Protein AF-A0A8D8KDB3-F1 (afdb_monomer)

Mean predicted aligned error: 10.16 Å

Organism: Culex pipiens (NCBI:txid7175)

InterPro domains:
  IPR006085 XPG, N-terminal [PF00752] (33-127)
  IPR026832 Asteroid [PTHR15665] (33-284)
  IPR029060 PIN-like domain superfamily [SSF88723] (33-230)

Secondary structure (DSSP, 8-state):
-----TT---HHHHHHHHHHHHHS-S-------SSTTHHHHHHHTHHHH-EEEEE-SSEEEEEHHHHHHHHHHHH-SS--TT---HHHHHHHHHHHHHHHHHTT-EEEEEE--SPPTTTHHHHHHHHHHHHHHHTTPPTT-------TTHHHHHHHHHHHTT--EEE-SS-SHHHHHHHHHHTT-PEEES-GGGGGTTS-EEEGGG--SSEEEEEE-STT-EEEEEE-TTS-TT--EEEEEESSS---GGG--EEEEEEEEEEB-HHHHH-TT-SS-GGGS---

Radius of gyration: 20.52 Å; Cα contacts (8 Å, |Δi|>4): 467; chains: 1; bounding box: 48×47×63 Å

Solvent-accessible surface area (backbone atoms only — not comparable to full-atom values): 15921 Å² total; per-residue (Å²): 142,80,82,82,63,88,70,68,71,44,54,43,55,46,31,42,54,32,54,45,61,63,63,69,49,88,54,79,68,82,80,74,55,55,57,88,63,49,57,60,53,46,42,75,43,18,69,67,39,39,41,86,35,77,49,40,74,36,56,32,32,29,42,36,62,51,47,50,52,54,49,42,61,70,54,48,93,66,39,38,78,82,45,61,58,64,69,59,34,30,49,48,51,32,53,53,53,50,53,37,49,68,14,50,31,46,63,40,32,36,24,61,49,47,82,54,81,88,50,46,64,58,51,52,52,52,51,53,48,50,52,61,49,58,76,68,62,54,91,92,44,79,40,80,51,85,36,90,59,50,68,60,45,45,54,50,25,33,56,75,59,69,49,57,68,48,72,36,77,31,70,32,69,65,60,48,45,52,51,18,60,76,67,76,24,37,33,39,31,72,51,37,51,52,68,62,41,69,37,44,30,28,48,48,60,39,53,46,99,51,47,34,35,42,39,32,31,72,88,84,21,35,40,36,29,42,58,57,96,88,55,66,95,89,64,58,48,77,64,44,71,46,72,95,75,78,84,49,89,91,46,62,74,48,72,52,38,25,29,50,30,35,39,29,44,47,66,38,70,30,48,93,78,60,79,43,46,80,87,74,50,75,93,97

Sequence (284 aa):
QNQNNPTTVTVRERARRGFLASSDCSCRIDLKMGVRGLTTYIASNAERYLDPHELHDTALVIDGDNLCIQLFVRSEARMSPFGGNYDHFARAVVEFFELLRKCKVRPLVLLDGGYEKNKLKTVRSRMLGRIQFVARVKAGSNRLIIPLLMREVFVEALRVAKVPFMRCLFEADNEIAVLARKLDCPVLSYDSDFYIHNVKYIPYVTVNHKVYRKVIGDEENYEIELVDKRKSKRANRVLAKQGEGVVEESQISESYYYLDCSLYTIKNLIGTENRLTPEKLPLF

Nearest PDB structures (foldseek):
  7mxx-assembly1_Z  TM=7.941E-01  e=4.252E-07  Homo sapiens
  5v05-assembly1_Z  TM=6.621E-01  e=2.228E-07  Homo sapiens
  5v0a-assembly1_Z  TM=6.629E-01  e=4.509E-07  Homo sapiens
  5v07-assembly1_Z  TM=6.589E-01  e=6.803E-07  Homo sapiens
  5um9-assembly1_A  TM=6.151E-01  e=2.627E-06  Homo sapiens

Foldseek 3Di:
DDDPFQPCPDLLNLLCVLVVVVVPPPAPPCPVFADPCLSVVCSVVVNLFWDKDWAAQAEEEEALVQVLVVLQVVQDPFAFLPQHDLVSSLVSLLLQVVLCVQRVYAYEYEYFADEDPVCVVVVVVSVVVLVVVSVPDDGPDRYHRHHPCSSVSNVVSCVVSVHHYDYDNGDCPLVSLVVCVVRVHEYEGCHSVVLQSQGWYFHNSFWDSWKWKWWAFPPRKIWIWTDDPPDDPPDTDTRGIDDDDDRDPVGTPDMGITIITIIGGNVSVCGPPNPDPPVNRDPD

pLDDT: mean 79.03, std 18.9, range [24.47, 98.44]

Structure (mmCIF, N/CA/C/O backbone):
data_AF-A0A8D8KDB3-F1
#
_entry.id   AF-A0A8D8KDB3-F1
#
loop_
_atom_site.group_PDB
_atom_site.id
_atom_site.type_symbol
_atom_site.label_atom_id
_atom_site.label_alt_id
_atom_site.label_comp_id
_atom_site.label_asym_id
_atom_site.label_entity_id
_atom_site.label_seq_id
_atom_site.pdbx_PDB_ins_code
_atom_site.Cartn_x
_atom_site.Cartn_y
_atom_site.Cartn_z
_atom_site.occupancy
_atom_site.B_iso_or_equiv
_atom_site.auth_seq_id
_atom_site.auth_comp_id
_atom_site.auth_asym_id
_atom_site.auth_atom_id
_atom_site.pdbx_PDB_model_num
ATOM 1 N N . GLN A 1 1 ? -2.053 22.346 31.464 1.00 28.84 1 GLN A N 1
ATOM 2 C CA . GLN A 1 1 ? -2.679 21.021 31.291 1.00 28.84 1 GLN A CA 1
ATOM 3 C C . GLN A 1 1 ? -2.112 20.413 30.016 1.00 28.84 1 GLN A C 1
ATOM 5 O O . GLN A 1 1 ? -2.618 20.679 28.943 1.00 28.84 1 GLN A O 1
ATOM 10 N N . ASN A 1 2 ? -0.985 19.711 30.127 1.00 24.47 2 ASN A N 1
ATOM 11 C CA . ASN A 1 2 ? -0.362 18.962 29.034 1.00 24.47 2 ASN A CA 1
ATOM 12 C C . ASN A 1 2 ? -0.052 17.584 29.614 1.00 24.47 2 ASN A C 1
ATOM 14 O O . ASN A 1 2 ? 0.978 17.396 30.259 1.00 24.47 2 ASN A O 1
ATOM 18 N N . GLN A 1 3 ? -0.994 16.654 29.476 1.00 25.81 3 GLN A N 1
ATOM 19 C CA . GLN A 1 3 ? -0.720 15.248 29.730 1.00 25.81 3 GLN A CA 1
ATOM 20 C C . GLN A 1 3 ? 0.071 14.727 28.528 1.00 25.81 3 GLN A C 1
ATOM 22 O O . GLN A 1 3 ? -0.455 14.575 27.427 1.00 25.81 3 GLN A O 1
ATOM 27 N N . ASN A 1 4 ? 1.370 14.526 28.743 1.00 30.86 4 ASN A N 1
ATOM 28 C CA . ASN A 1 4 ? 2.245 13.806 27.830 1.00 30.86 4 ASN A CA 1
ATOM 29 C C . ASN A 1 4 ? 1.768 12.352 27.751 1.00 30.86 4 ASN A C 1
ATOM 31 O O . ASN A 1 4 ? 2.106 11.535 28.604 1.00 30.86 4 ASN A O 1
ATOM 35 N N . ASN A 1 5 ? 0.970 12.050 26.729 1.00 33.94 5 ASN A N 1
ATOM 36 C CA . ASN A 1 5 ? 0.523 10.702 26.413 1.00 33.94 5 ASN A CA 1
ATOM 37 C C . ASN A 1 5 ? 1.688 9.940 25.732 1.00 33.94 5 ASN A C 1
ATOM 39 O O . ASN A 1 5 ? 2.179 10.396 24.692 1.00 33.94 5 ASN A O 1
ATOM 43 N N . PRO A 1 6 ? 2.185 8.813 26.277 1.00 30.44 6 PRO A N 1
ATOM 44 C CA . PRO A 1 6 ? 3.448 8.206 25.838 1.00 30.44 6 PRO A CA 1
ATOM 45 C C . PRO A 1 6 ? 3.390 7.437 24.497 1.00 30.44 6 PRO A C 1
ATOM 47 O O . PRO A 1 6 ? 4.389 6.842 24.095 1.00 30.44 6 PRO A O 1
ATOM 50 N N . THR A 1 7 ? 2.276 7.467 23.755 1.00 40.34 7 THR A N 1
ATOM 51 C CA . THR A 1 7 ? 2.099 6.746 22.468 1.00 40.34 7 THR A CA 1
ATOM 52 C C . THR A 1 7 ? 2.065 7.627 21.221 1.00 40.34 7 THR A C 1
ATOM 54 O O . THR A 1 7 ? 2.098 7.125 20.091 1.00 40.34 7 THR A O 1
ATOM 57 N N . THR A 1 8 ? 2.046 8.945 21.379 1.00 41.69 8 THR A N 1
ATOM 58 C CA . THR A 1 8 ? 2.094 9.887 20.258 1.00 41.69 8 THR A CA 1
ATOM 59 C C . THR A 1 8 ? 3.533 10.101 19.800 1.00 41.69 8 THR A C 1
ATOM 61 O O . THR A 1 8 ? 4.114 11.164 19.984 1.00 41.69 8 THR A O 1
ATOM 64 N N . VAL A 1 9 ? 4.106 9.105 19.112 1.00 48.25 9 VAL A N 1
ATOM 65 C CA . VAL A 1 9 ? 5.011 9.446 18.002 1.00 48.25 9 VAL A CA 1
ATOM 66 C C . VAL A 1 9 ? 4.151 10.308 17.089 1.00 48.25 9 VAL A C 1
ATOM 68 O O . VAL A 1 9 ? 3.198 9.791 16.498 1.00 48.25 9 VAL A O 1
ATOM 71 N N . THR A 1 10 ? 4.389 11.618 17.088 1.00 52.94 10 THR A N 1
ATOM 72 C CA . THR A 1 10 ? 3.579 12.583 16.335 1.00 52.94 10 THR A CA 1
ATOM 73 C C . THR A 1 10 ? 3.440 12.092 14.894 1.00 52.94 10 THR A C 1
ATOM 75 O O . THR A 1 10 ? 4.363 11.472 14.357 1.00 52.94 10 THR A O 1
ATOM 78 N N . VAL A 1 11 ? 2.302 12.343 14.238 1.00 52.97 11 VAL A N 1
ATOM 79 C CA . VAL A 1 11 ? 2.114 12.021 12.805 1.00 52.97 11 VAL A CA 1
ATOM 80 C C . VAL A 1 11 ? 3.329 12.488 11.985 1.00 52.97 11 VAL A C 1
ATOM 82 O O . VAL A 1 11 ? 3.787 11.791 11.081 1.00 52.97 11 VAL A O 1
ATOM 85 N N . ARG A 1 12 ? 3.941 13.607 12.395 1.00 47.59 12 ARG A N 1
ATOM 86 C CA . ARG A 1 12 ? 5.216 14.128 11.894 1.00 47.59 12 ARG A CA 1
ATOM 87 C C . ARG A 1 12 ? 6.404 13.204 12.067 1.00 47.59 12 ARG A C 1
ATOM 89 O O . ARG A 1 12 ? 7.162 13.069 11.120 1.00 47.59 12 ARG A O 1
ATOM 96 N N . GLU A 1 13 ? 6.623 12.599 13.227 1.00 52.56 13 GLU A N 1
ATOM 97 C CA . GLU A 1 13 ? 7.710 11.636 13.416 1.00 52.56 13 GLU A CA 1
ATOM 98 C C . GLU A 1 13 ? 7.467 10.331 12.645 1.00 52.56 13 GLU A C 1
ATOM 100 O O . GLU A 1 13 ? 8.424 9.761 12.121 1.00 52.56 13 GLU A O 1
ATOM 105 N N . ARG A 1 14 ? 6.209 9.886 12.508 1.00 57.62 14 ARG A N 1
ATOM 106 C CA . ARG A 1 14 ? 5.842 8.689 11.723 1.00 57.62 14 ARG A CA 1
ATOM 107 C C . ARG A 1 14 ? 6.062 8.913 10.231 1.00 57.62 14 ARG A C 1
ATOM 109 O O . ARG A 1 14 ? 6.771 8.137 9.591 1.00 57.62 14 ARG A O 1
ATOM 116 N N . ALA A 1 15 ? 5.537 10.018 9.704 1.00 50.75 15 ALA A N 1
ATOM 117 C CA . ALA A 1 15 ? 5.755 10.427 8.326 1.00 50.75 15 ALA A CA 1
ATOM 118 C C . ALA A 1 15 ? 7.234 10.757 8.084 1.00 50.75 15 ALA A C 1
ATOM 120 O O . ALA A 1 15 ? 7.827 10.265 7.136 1.00 50.75 15 ALA A O 1
ATOM 121 N N . ARG A 1 16 ? 7.916 11.485 8.972 1.00 47.44 16 ARG A N 1
ATOM 122 C CA . ARG A 1 16 ? 9.358 11.716 8.803 1.00 47.44 16 ARG A CA 1
ATOM 123 C C . ARG A 1 16 ? 10.141 10.411 8.800 1.00 47.44 16 ARG A C 1
ATOM 125 O O . ARG A 1 16 ? 10.948 10.254 7.905 1.00 47.44 16 ARG A O 1
ATOM 132 N N . ARG A 1 17 ? 9.906 9.447 9.695 1.00 50.72 17 ARG A N 1
ATOM 133 C CA . ARG A 1 17 ? 10.648 8.168 9.669 1.00 50.72 17 ARG A CA 1
ATOM 134 C C . ARG A 1 17 ? 10.316 7.309 8.445 1.00 50.72 17 ARG A C 1
ATOM 136 O O . ARG A 1 17 ? 11.241 6.791 7.829 1.00 50.72 17 ARG A O 1
ATOM 143 N N . GLY A 1 18 ? 9.042 7.184 8.067 1.00 51.12 18 GLY A N 1
ATOM 144 C CA . GLY A 1 18 ? 8.618 6.411 6.891 1.00 51.12 18 GLY A CA 1
ATOM 145 C C . GLY A 1 18 ? 9.084 7.025 5.566 1.00 51.12 18 GLY A C 1
ATOM 146 O O . GLY A 1 18 ? 9.610 6.324 4.703 1.00 51.12 18 GLY A O 1
ATOM 147 N N . PHE A 1 19 ? 8.971 8.349 5.427 1.00 47.78 19 PHE A N 1
ATOM 148 C CA . PHE A 1 19 ? 9.389 9.070 4.225 1.00 47.78 19 PHE A CA 1
ATOM 149 C C . PHE A 1 19 ? 10.912 9.341 4.192 1.00 47.78 19 PHE A C 1
ATOM 151 O O . PHE A 1 19 ? 11.488 9.281 3.109 1.00 47.78 19 PHE A O 1
ATOM 158 N N . LEU A 1 20 ? 11.610 9.553 5.321 1.00 35.06 20 LEU A N 1
ATOM 159 C CA . LEU A 1 20 ? 13.082 9.703 5.344 1.00 35.06 20 LEU A CA 1
ATOM 160 C C . LEU A 1 20 ? 13.812 8.376 5.090 1.00 35.06 20 LEU A C 1
ATOM 162 O O . LEU A 1 20 ? 14.823 8.365 4.390 1.00 35.06 20 LEU A O 1
ATOM 166 N N . ALA A 1 21 ? 13.275 7.244 5.567 1.00 37.03 21 ALA A N 1
ATOM 167 C CA . ALA A 1 21 ? 13.816 5.923 5.230 1.00 37.03 21 ALA A CA 1
ATOM 168 C C . ALA A 1 21 ? 13.759 5.641 3.715 1.00 37.03 21 ALA A C 1
ATOM 170 O O . ALA A 1 21 ? 14.612 4.932 3.185 1.00 37.03 21 ALA A O 1
ATOM 171 N N . SER A 1 22 ? 12.798 6.244 3.001 1.00 38.28 22 SER A N 1
ATOM 172 C CA . SER A 1 22 ? 12.729 6.191 1.535 1.00 38.28 22 SER A CA 1
ATOM 173 C C . SER A 1 22 ? 13.747 7.110 0.837 1.00 38.28 22 SER A C 1
ATOM 175 O O . SER A 1 22 ? 14.131 6.835 -0.298 1.00 38.28 22 SER A O 1
ATOM 177 N N . SER A 1 23 ? 14.232 8.167 1.507 1.00 33.44 23 SER A N 1
ATOM 178 C CA . SER A 1 23 ? 15.245 9.087 0.966 1.00 33.44 23 SER A CA 1
ATOM 179 C C . SER A 1 23 ? 16.697 8.686 1.255 1.00 33.44 23 SER A C 1
ATOM 181 O O . SER A 1 23 ? 17.573 9.077 0.486 1.00 33.44 23 SER A O 1
ATOM 183 N N . ASP A 1 24 ? 16.953 7.890 2.302 1.00 30.39 24 ASP A N 1
ATOM 184 C CA . ASP A 1 24 ? 18.297 7.387 2.658 1.00 30.39 24 ASP A CA 1
ATOM 185 C C . ASP A 1 24 ? 18.732 6.151 1.851 1.00 30.39 24 ASP A C 1
ATOM 187 O O . ASP A 1 24 ? 19.902 5.757 1.865 1.00 30.39 24 ASP A O 1
ATOM 191 N N . CYS A 1 25 ? 17.831 5.561 1.061 1.00 33.19 25 CYS A N 1
ATOM 192 C CA . CYS A 1 25 ? 18.238 4.658 -0.007 1.00 33.19 25 CYS A CA 1
ATOM 193 C C . CYS A 1 25 ? 18.899 5.484 -1.122 1.00 33.19 25 CYS A C 1
ATOM 195 O O . CYS A 1 25 ? 18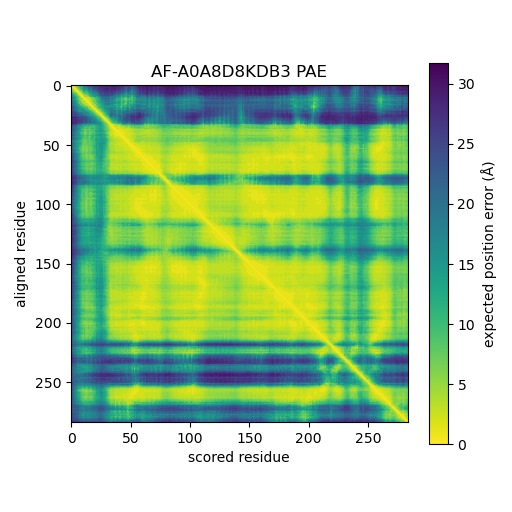.234 6.015 -2.010 1.00 33.19 25 CYS A O 1
ATOM 197 N N . SER A 1 26 ? 20.234 5.533 -1.128 1.00 27.47 26 SER A N 1
ATOM 198 C CA . SER A 1 26 ? 21.078 6.155 -2.170 1.00 27.47 26 SER A CA 1
ATOM 199 C C . SER A 1 26 ? 20.872 5.598 -3.594 1.00 27.47 26 SER A C 1
ATOM 201 O O . SER A 1 26 ? 21.540 6.001 -4.548 1.00 27.47 26 SER A O 1
ATOM 203 N N . CYS A 1 27 ? 19.909 4.697 -3.771 1.00 32.88 27 CYS A N 1
ATOM 204 C CA . CYS A 1 27 ? 19.455 4.165 -5.040 1.00 32.88 27 CYS A CA 1
ATOM 205 C C . CYS A 1 27 ? 18.179 4.873 -5.484 1.00 32.88 27 CYS A C 1
ATOM 207 O O . CYS A 1 27 ? 17.095 4.296 -5.456 1.00 32.88 27 CYS A O 1
ATOM 209 N N . ARG A 1 28 ? 18.325 6.109 -5.972 1.00 34.22 28 ARG A N 1
ATOM 210 C CA . ARG A 1 28 ? 17.320 6.731 -6.843 1.00 34.22 28 ARG A CA 1
ATOM 211 C C . ARG A 1 28 ? 17.263 5.962 -8.166 1.00 34.22 28 ARG A C 1
ATOM 213 O O . ARG A 1 28 ? 17.769 6.421 -9.187 1.00 34.22 28 ARG A O 1
ATOM 220 N N . ILE A 1 29 ? 16.653 4.778 -8.166 1.00 38.72 29 ILE A N 1
ATOM 221 C CA . ILE A 1 29 ? 15.828 4.440 -9.319 1.00 38.72 29 ILE A CA 1
ATOM 222 C C . ILE A 1 29 ? 14.682 5.439 -9.220 1.00 38.72 29 ILE A C 1
ATOM 224 O O . ILE A 1 29 ? 13.965 5.436 -8.223 1.00 38.72 29 ILE A O 1
ATOM 228 N N . ASP A 1 30 ? 14.554 6.331 -10.200 1.00 39.25 30 ASP A N 1
ATOM 229 C CA . ASP A 1 30 ? 13.360 7.154 -10.381 1.00 39.25 30 ASP A CA 1
ATOM 230 C C . ASP A 1 30 ? 12.164 6.215 -10.650 1.00 39.25 30 ASP A C 1
ATOM 232 O O . ASP A 1 30 ? 11.669 6.091 -11.771 1.00 39.25 30 ASP A O 1
ATOM 236 N N . LEU A 1 31 ? 11.676 5.542 -9.606 1.00 48.72 31 LEU A N 1
ATOM 237 C CA . LEU A 1 31 ? 10.341 4.960 -9.512 1.00 48.72 31 LEU A CA 1
ATOM 238 C C . LEU A 1 31 ? 9.366 6.120 -9.315 1.00 48.72 31 LEU A C 1
ATOM 240 O O . LEU A 1 31 ? 8.705 6.269 -8.296 1.00 48.72 31 LEU A O 1
ATOM 244 N N . LYS A 1 32 ? 9.395 7.031 -10.285 1.00 49.19 32 LYS A N 1
ATOM 245 C CA . LYS A 1 32 ? 8.646 8.275 -10.315 1.00 49.19 32 LYS A CA 1
ATOM 246 C C . LYS A 1 32 ? 7.231 7.920 -10.745 1.00 49.19 32 LYS A C 1
ATOM 248 O O . LYS A 1 32 ? 6.919 8.016 -11.932 1.00 49.19 32 LYS A O 1
ATOM 253 N N . MET A 1 33 ? 6.460 7.375 -9.815 1.00 60.91 33 MET A N 1
ATOM 254 C CA . MET A 1 33 ? 5.042 7.080 -9.989 1.00 60.91 33 MET A CA 1
ATOM 255 C C . MET A 1 33 ? 4.274 8.273 -9.408 1.00 60.91 33 MET A C 1
ATOM 257 O O . MET A 1 33 ? 4.595 8.739 -8.311 1.00 60.91 33 MET A O 1
ATOM 261 N N . GLY A 1 34 ? 3.440 8.866 -10.257 1.00 72.81 34 GLY A N 1
ATOM 262 C CA . GLY A 1 34 ? 2.664 10.070 -9.991 1.00 72.81 34 GLY A CA 1
ATOM 263 C C . GLY A 1 34 ? 3.335 11.450 -10.067 1.00 72.81 34 GLY A C 1
ATOM 264 O O . GLY A 1 34 ? 4.429 11.650 -10.619 1.00 72.81 34 GLY A O 1
ATOM 265 N N . VAL A 1 35 ? 2.615 12.448 -9.542 1.00 78.69 35 VAL A N 1
ATOM 266 C CA . VAL A 1 35 ? 2.986 13.871 -9.481 1.00 78.69 35 VAL A CA 1
ATOM 267 C C . VAL A 1 35 ? 4.287 14.117 -8.705 1.00 78.69 35 VAL A C 1
ATOM 269 O O . VAL A 1 35 ? 4.403 13.959 -7.486 1.00 78.69 35 VAL A O 1
ATOM 272 N N . ARG A 1 36 ? 5.294 14.637 -9.418 1.00 77.31 36 ARG A N 1
ATOM 273 C CA . ARG A 1 36 ? 6.613 14.949 -8.851 1.00 77.31 36 ARG A CA 1
ATOM 274 C C . ARG A 1 36 ? 6.507 15.939 -7.683 1.00 77.31 36 ARG A C 1
ATOM 276 O O . ARG A 1 36 ? 6.088 17.074 -7.863 1.00 77.31 36 ARG A O 1
ATOM 283 N N . GLY A 1 37 ? 7.023 15.535 -6.521 1.00 80.88 37 GLY A N 1
ATOM 284 C CA . GLY A 1 37 ? 7.159 16.392 -5.337 1.00 80.88 37 GLY A CA 1
ATOM 285 C C . GLY A 1 37 ? 5.929 16.427 -4.429 1.00 80.88 37 GLY A C 1
ATOM 286 O O . GLY A 1 37 ? 6.045 16.905 -3.302 1.00 80.88 37 GLY A O 1
ATOM 287 N N . LEU A 1 38 ? 4.795 15.862 -4.858 1.00 83.81 38 LEU A N 1
ATOM 288 C CA . LEU A 1 38 ? 3.567 15.837 -4.064 1.00 83.81 38 LEU A CA 1
ATOM 289 C C . LEU A 1 38 ? 3.735 14.992 -2.794 1.00 83.81 38 LEU A C 1
ATOM 291 O O . LEU A 1 38 ? 3.466 15.466 -1.694 1.00 83.81 38 LEU A O 1
ATOM 295 N N . THR A 1 39 ? 4.301 13.792 -2.925 1.00 83.88 39 THR A N 1
ATOM 296 C CA . THR A 1 39 ? 4.655 12.908 -1.801 1.00 83.88 39 THR A CA 1
ATOM 297 C C . THR A 1 39 ? 5.505 13.626 -0.751 1.00 83.88 39 THR A C 1
ATOM 299 O O . THR A 1 39 ? 5.205 13.575 0.439 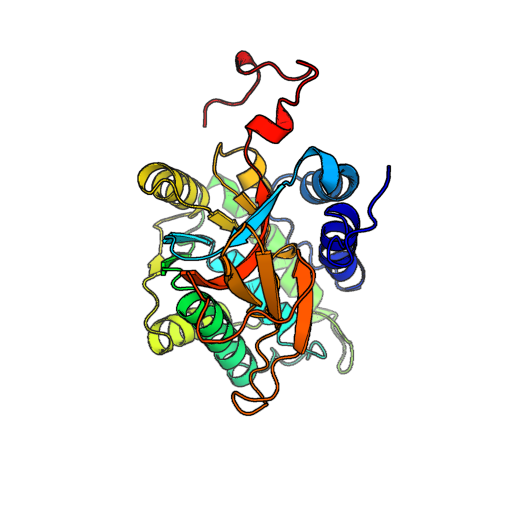1.00 83.88 39 THR A O 1
ATOM 302 N N . THR A 1 40 ? 6.543 14.353 -1.180 1.00 83.12 40 THR A N 1
ATOM 303 C CA . THR A 1 40 ? 7.435 15.106 -0.283 1.00 83.12 40 THR A CA 1
ATOM 304 C C . THR A 1 40 ? 6.723 16.286 0.376 1.00 83.12 40 THR A C 1
ATOM 306 O O . THR A 1 40 ? 6.962 16.569 1.552 1.00 83.12 40 THR A O 1
ATOM 309 N N . TYR A 1 41 ? 5.839 16.966 -0.354 1.00 85.06 41 TYR A N 1
ATOM 310 C CA . TYR A 1 41 ? 5.046 18.071 0.175 1.00 85.06 41 TYR A CA 1
ATOM 311 C C . TYR A 1 41 ? 4.082 17.605 1.274 1.00 85.06 41 TYR A C 1
ATOM 313 O O . TYR A 1 41 ? 4.065 18.202 2.354 1.00 85.06 41 TYR A O 1
ATOM 321 N N . ILE A 1 42 ? 3.345 16.513 1.039 1.00 85.25 42 ILE A N 1
ATOM 322 C CA . ILE A 1 42 ? 2.455 15.917 2.045 1.00 85.25 42 ILE A CA 1
ATOM 323 C C . ILE A 1 42 ? 3.262 15.449 3.256 1.00 85.25 42 ILE A C 1
ATOM 325 O O . ILE A 1 42 ? 2.920 15.799 4.381 1.00 85.25 42 ILE A O 1
ATOM 329 N N . ALA A 1 43 ? 4.384 14.758 3.044 1.00 82.44 43 ALA A N 1
ATOM 330 C CA . ALA A 1 43 ? 5.254 14.301 4.130 1.00 82.44 43 ALA A CA 1
ATOM 331 C C . ALA A 1 43 ? 5.769 15.446 5.015 1.00 82.44 43 ALA A C 1
ATOM 333 O O . ALA A 1 43 ? 5.823 15.330 6.239 1.00 82.44 43 ALA A O 1
ATOM 334 N N . SER A 1 44 ? 6.140 16.569 4.396 1.00 84.25 44 SER A N 1
ATOM 335 C CA . SER A 1 44 ? 6.641 17.753 5.104 1.00 84.25 44 SER A CA 1
ATOM 336 C C . SER 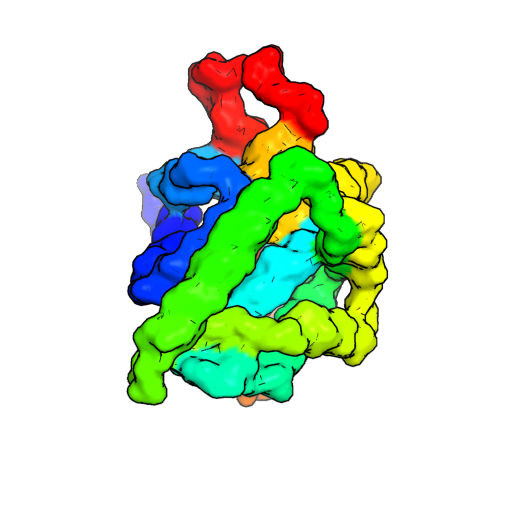A 1 44 ? 5.570 18.415 5.975 1.00 84.25 44 SER A C 1
ATOM 338 O O . SER A 1 44 ? 5.910 19.054 6.969 1.00 84.25 44 SER A O 1
ATOM 340 N N . ASN A 1 45 ? 4.295 18.221 5.630 1.00 85.69 45 ASN A N 1
ATOM 341 C CA . ASN A 1 45 ? 3.125 18.800 6.289 1.00 85.69 45 ASN A CA 1
ATOM 342 C C . ASN A 1 45 ? 2.187 17.708 6.837 1.00 85.69 45 ASN A C 1
ATOM 344 O O . ASN A 1 45 ? 0.972 17.889 6.880 1.00 85.69 45 ASN A O 1
ATOM 348 N N . ALA A 1 46 ? 2.743 16.561 7.236 1.00 84.06 46 ALA A N 1
ATOM 349 C CA . ALA A 1 46 ? 1.962 15.374 7.569 1.00 84.06 46 ALA A CA 1
ATOM 350 C C . ALA A 1 46 ? 0.941 15.605 8.694 1.00 84.06 46 ALA A C 1
ATOM 352 O O . ALA A 1 46 ? -0.162 15.096 8.600 1.00 84.06 46 ALA A O 1
ATOM 353 N N . GLU A 1 47 ? 1.260 16.423 9.704 1.00 81.75 47 GLU A N 1
ATOM 354 C CA . GLU A 1 47 ? 0.330 16.764 10.802 1.00 81.75 47 GLU A CA 1
ATOM 355 C C . GLU A 1 47 ? -0.943 17.467 10.325 1.00 81.75 47 GLU A C 1
ATOM 357 O O . GLU A 1 47 ? -1.957 17.420 11.009 1.00 81.75 47 GLU A O 1
ATOM 362 N N . ARG A 1 48 ? -0.886 18.141 9.172 1.00 83.44 48 ARG A N 1
ATOM 363 C CA . ARG A 1 48 ? -2.027 18.855 8.595 1.00 83.44 48 ARG A CA 1
ATOM 364 C C . ARG A 1 48 ? -2.851 17.964 7.672 1.00 83.44 48 ARG A C 1
ATOM 366 O O . ARG A 1 48 ? -4.055 18.160 7.557 1.00 83.44 48 ARG A O 1
ATOM 373 N N . TYR A 1 49 ? -2.195 17.048 6.961 1.00 85.88 49 TYR A N 1
ATOM 374 C CA . TYR A 1 49 ? -2.815 16.317 5.857 1.00 85.88 49 TYR A CA 1
ATOM 375 C C . TYR A 1 49 ? -3.111 14.849 6.156 1.00 85.88 49 TYR A C 1
ATOM 377 O O . TYR A 1 49 ? -3.896 14.254 5.426 1.00 85.88 49 TYR A O 1
ATOM 385 N N . LEU A 1 50 ? -2.503 14.264 7.186 1.00 89.38 50 LEU A N 1
ATOM 386 C CA . LEU A 1 50 ? -2.644 12.853 7.521 1.00 89.38 50 LEU A CA 1
ATOM 387 C C . LEU A 1 50 ? -3.205 12.693 8.931 1.00 89.38 50 LEU A C 1
ATOM 389 O O . LEU A 1 50 ? -2.670 13.258 9.884 1.00 89.38 50 LEU A O 1
ATOM 393 N N . ASP A 1 51 ? -4.221 11.852 9.059 1.00 90.31 51 ASP A N 1
ATOM 394 C CA . ASP A 1 51 ? -4.824 11.506 10.340 1.00 90.31 51 ASP A CA 1
ATOM 395 C C . ASP A 1 51 ? -4.306 10.139 10.816 1.00 90.31 51 ASP A C 1
ATOM 397 O O . ASP A 1 51 ? -4.124 9.233 9.994 1.00 90.31 51 ASP A O 1
ATOM 401 N N . PRO A 1 52 ? -4.050 9.940 12.122 1.00 91.19 52 PRO A N 1
ATOM 402 C CA . PRO A 1 52 ? -3.786 8.611 12.666 1.00 91.19 52 PRO A CA 1
ATOM 403 C C . PRO A 1 52 ? -4.951 7.664 12.368 1.00 91.19 52 PRO A C 1
ATOM 405 O O . PRO A 1 52 ? -6.112 8.030 12.543 1.00 91.19 52 PRO A O 1
ATOM 408 N N . HIS A 1 53 ? -4.646 6.442 11.940 1.00 93.50 53 HIS A N 1
ATOM 409 C CA . HIS A 1 53 ? -5.670 5.463 11.602 1.00 93.50 53 HIS A CA 1
ATOM 410 C C . HIS A 1 53 ? -5.277 4.058 12.057 1.00 93.50 53 HIS A C 1
ATOM 412 O O . HIS A 1 53 ? -4.203 3.550 11.720 1.00 93.50 53 HIS A O 1
ATOM 418 N N . GLU A 1 54 ? -6.174 3.428 12.812 1.00 94.81 54 GLU A N 1
ATOM 419 C CA . GLU A 1 54 ? -6.081 2.030 13.219 1.00 94.81 54 GLU A CA 1
ATOM 420 C C . GLU A 1 54 ? -6.759 1.173 12.139 1.00 94.81 54 GLU A C 1
ATOM 422 O O . GLU A 1 54 ? -7.980 1.159 12.017 1.00 94.81 54 GLU A O 1
ATOM 427 N N . LEU A 1 55 ? -5.975 0.476 11.316 1.00 96.56 55 LEU A N 1
ATOM 428 C CA . LEU A 1 55 ? -6.504 -0.341 10.226 1.00 96.56 55 LEU A CA 1
ATOM 429 C C . LEU A 1 55 ? -6.881 -1.742 10.732 1.00 96.56 55 LEU A C 1
ATOM 431 O O . LEU A 1 55 ? -5.998 -2.567 11.001 1.00 96.56 55 LEU A O 1
ATOM 435 N N . HIS A 1 56 ? -8.182 -2.013 10.823 1.00 96.38 56 HIS A N 1
ATOM 436 C CA . HIS A 1 56 ? -8.760 -3.311 11.185 1.00 96.38 56 HIS A CA 1
ATOM 437 C C . HIS A 1 56 ? -10.192 -3.465 10.636 1.00 96.38 56 HIS A C 1
ATOM 439 O O . HIS A 1 56 ? -10.782 -2.488 10.181 1.00 96.38 56 HIS A O 1
ATOM 445 N N . ASP A 1 57 ? -10.721 -4.696 10.625 1.00 96.69 57 ASP A N 1
ATOM 446 C CA . ASP A 1 57 ? -12.135 -5.030 10.337 1.00 96.69 57 ASP A CA 1
ATOM 447 C C . ASP A 1 57 ? -12.740 -4.370 9.076 1.00 96.69 57 ASP A C 1
ATOM 449 O O . ASP A 1 57 ? -13.928 -4.060 9.010 1.00 96.69 57 ASP A O 1
ATOM 453 N N . THR A 1 58 ? -11.928 -4.159 8.038 1.00 97.25 58 THR A N 1
ATOM 454 C CA . THR A 1 58 ? -12.343 -3.437 6.828 1.00 97.25 58 THR A CA 1
ATOM 455 C C . THR A 1 58 ? -11.834 -4.098 5.553 1.00 97.25 58 THR A C 1
ATOM 457 O O . THR A 1 58 ? -10.884 -4.886 5.564 1.00 97.25 58 THR A O 1
ATOM 460 N N . ALA A 1 59 ? -12.467 -3.793 4.421 1.00 97.94 59 ALA A N 1
ATOM 461 C CA . ALA A 1 59 ? -11.874 -4.097 3.125 1.00 97.94 59 ALA A CA 1
ATOM 462 C C . ALA A 1 59 ? -10.702 -3.141 2.852 1.00 97.94 59 ALA A C 1
ATOM 464 O O . ALA A 1 59 ? -10.663 -2.026 3.361 1.00 97.94 59 ALA A O 1
ATOM 465 N N . LEU A 1 60 ? -9.738 -3.568 2.046 1.00 98.31 60 LEU A N 1
ATOM 466 C CA . LEU A 1 60 ? -8.612 -2.729 1.650 1.00 98.31 60 LEU A CA 1
ATOM 467 C C . LEU A 1 60 ? -8.341 -2.950 0.171 1.00 98.31 60 LEU A C 1
ATOM 469 O O . LEU A 1 60 ? -7.950 -4.052 -0.218 1.00 98.31 60 LEU A O 1
ATOM 473 N N . VAL A 1 61 ? -8.543 -1.922 -0.647 1.00 98.38 61 VAL A N 1
ATOM 474 C CA . VAL A 1 61 ? -8.133 -1.966 -2.053 1.00 98.38 61 VAL A CA 1
ATOM 475 C C . VAL A 1 61 ? -6.648 -1.639 -2.122 1.00 98.38 61 VAL A C 1
ATOM 477 O O . VAL A 1 61 ? -6.178 -0.709 -1.475 1.00 98.38 61 VAL A O 1
ATOM 480 N N . ILE A 1 62 ? -5.887 -2.429 -2.867 1.00 98.19 62 ILE A N 1
ATOM 481 C CA . ILE A 1 62 ? -4.429 -2.341 -2.895 1.00 98.19 62 ILE A CA 1
ATOM 482 C C . ILE A 1 62 ? -3.963 -2.204 -4.337 1.00 98.19 62 ILE A C 1
ATOM 484 O O . ILE A 1 62 ? -4.292 -3.039 -5.181 1.00 98.19 62 ILE A O 1
ATOM 488 N N . ASP A 1 63 ? -3.128 -1.199 -4.575 1.00 96.69 63 ASP A N 1
ATOM 489 C CA . ASP A 1 63 ? -2.292 -1.100 -5.766 1.00 96.69 63 ASP A CA 1
ATOM 490 C C . ASP A 1 63 ? -1.171 -2.147 -5.687 1.00 96.69 63 ASP A C 1
ATOM 492 O O . ASP A 1 63 ? -0.210 -2.032 -4.915 1.00 96.69 63 ASP A O 1
ATOM 496 N N . GLY A 1 64 ? -1.344 -3.231 -6.437 1.00 96.38 64 GLY A N 1
ATOM 497 C CA . GLY A 1 64 ? -0.510 -4.417 -6.349 1.00 96.38 64 GLY A CA 1
ATOM 498 C C . GLY A 1 64 ? 0.882 -4.231 -6.937 1.00 96.38 64 GLY A C 1
ATOM 499 O O . GLY A 1 64 ? 1.839 -4.748 -6.365 1.00 96.38 64 GLY A O 1
ATOM 500 N N . ASP A 1 65 ? 1.027 -3.492 -8.037 1.00 92.12 65 ASP A N 1
ATOM 501 C CA . ASP A 1 65 ? 2.334 -3.259 -8.664 1.00 92.12 65 ASP A CA 1
ATOM 502 C C . ASP A 1 65 ? 3.209 -2.353 -7.802 1.00 92.12 65 ASP A C 1
ATOM 504 O O . ASP A 1 65 ? 4.408 -2.606 -7.622 1.00 92.12 65 ASP A O 1
ATOM 508 N N . ASN A 1 66 ? 2.590 -1.355 -7.179 1.00 91.31 66 ASN A N 1
ATOM 509 C CA . ASN A 1 66 ? 3.257 -0.525 -6.202 1.00 91.31 66 ASN A CA 1
ATOM 510 C C . ASN A 1 66 ? 3.660 -1.319 -4.952 1.00 91.31 66 ASN A C 1
ATOM 512 O O . ASN A 1 66 ? 4.841 -1.338 -4.585 1.00 91.31 66 ASN A O 1
ATOM 516 N N . LEU A 1 67 ? 2.713 -2.041 -4.341 1.00 94.88 67 LEU A N 1
ATOM 517 C CA . LEU A 1 67 ? 2.981 -2.863 -3.159 1.00 94.88 67 LEU A CA 1
ATOM 518 C C . LEU A 1 67 ? 4.081 -3.902 -3.426 1.00 94.88 67 LEU A C 1
ATOM 520 O O . LEU A 1 67 ? 4.952 -4.107 -2.580 1.00 94.88 67 LEU A O 1
ATOM 524 N N . CYS A 1 68 ? 4.071 -4.527 -4.606 1.00 93.88 68 CYS A N 1
ATOM 525 C CA . CYS A 1 68 ? 5.070 -5.497 -5.046 1.00 93.88 68 CYS A CA 1
ATOM 526 C C . CYS A 1 68 ? 6.492 -4.930 -4.927 1.00 93.88 68 CYS A C 1
ATOM 528 O O . CYS A 1 68 ? 7.355 -5.534 -4.282 1.00 93.88 68 CYS A O 1
ATOM 530 N N . ILE A 1 69 ? 6.721 -3.733 -5.474 1.00 89.00 69 ILE A N 1
ATOM 531 C CA . ILE A 1 69 ? 8.024 -3.064 -5.415 1.00 89.00 69 ILE A CA 1
ATOM 532 C C . ILE A 1 69 ? 8.392 -2.709 -3.971 1.00 89.00 69 ILE A C 1
ATOM 534 O O . ILE A 1 69 ? 9.530 -2.926 -3.552 1.00 89.00 69 ILE A O 1
ATOM 538 N N . GLN A 1 70 ? 7.445 -2.180 -3.196 1.00 90.25 70 GLN A N 1
ATOM 539 C CA . GLN A 1 70 ? 7.713 -1.750 -1.824 1.00 90.25 70 GLN A CA 1
ATOM 540 C C . GLN A 1 70 ? 8.071 -2.915 -0.895 1.00 90.25 70 GLN A C 1
ATOM 542 O O . GLN A 1 70 ? 9.001 -2.811 -0.089 1.00 90.25 70 GLN A O 1
ATOM 547 N N . LEU A 1 71 ? 7.369 -4.043 -1.016 1.00 91.81 71 LEU A N 1
ATOM 548 C CA . LEU A 1 71 ? 7.685 -5.256 -0.265 1.00 91.81 71 LEU A CA 1
ATOM 549 C C . LEU A 1 71 ? 9.028 -5.841 -0.696 1.00 91.81 71 LEU A C 1
ATOM 551 O O . LEU A 1 71 ? 9.789 -6.282 0.163 1.00 91.81 71 LEU A O 1
ATOM 555 N N . PHE A 1 72 ? 9.360 -5.786 -1.989 1.00 89.00 72 PHE A N 1
ATOM 556 C CA . PHE A 1 72 ? 10.660 -6.233 -2.481 1.00 89.00 72 PHE A CA 1
ATOM 557 C C . PHE A 1 72 ? 11.796 -5.423 -1.856 1.00 89.00 72 PHE A C 1
ATOM 559 O O . PHE A 1 72 ? 12.669 -5.996 -1.200 1.00 89.00 72 PHE A O 1
ATOM 566 N N . VAL A 1 73 ? 11.734 -4.093 -1.971 1.00 85.19 73 VAL A N 1
ATOM 567 C CA . VAL A 1 73 ? 12.735 -3.179 -1.397 1.00 85.19 73 VAL A CA 1
ATOM 568 C C . VAL A 1 73 ? 12.871 -3.385 0.110 1.00 85.19 73 VAL A C 1
ATOM 570 O O . VAL A 1 73 ? 13.980 -3.393 0.631 1.00 85.19 73 VAL A O 1
ATOM 573 N N . ARG A 1 74 ? 11.756 -3.596 0.817 1.00 84.44 74 ARG A N 1
ATOM 574 C CA . ARG A 1 74 ? 11.760 -3.859 2.260 1.00 84.44 74 ARG A CA 1
ATOM 575 C C . ARG A 1 74 ? 12.358 -5.220 2.625 1.00 84.44 74 ARG A C 1
ATOM 577 O O . ARG A 1 74 ? 12.935 -5.352 3.702 1.00 84.44 74 ARG A O 1
ATOM 584 N N . SER A 1 75 ? 12.170 -6.230 1.780 1.00 83.38 75 SER A N 1
ATOM 585 C CA . SER A 1 75 ? 12.664 -7.585 2.027 1.00 83.38 75 SER A CA 1
ATOM 586 C C . SER A 1 75 ? 14.181 -7.692 1.829 1.00 83.38 75 SER A C 1
ATOM 588 O O . SER A 1 75 ? 14.839 -8.483 2.494 1.00 83.38 75 SER A O 1
ATOM 590 N N . GLU A 1 76 ? 14.776 -6.880 0.964 1.00 78.50 76 GLU A N 1
ATOM 591 C CA . GLU A 1 76 ? 16.201 -6.977 0.656 1.00 78.50 76 GLU A CA 1
ATOM 592 C C . GLU A 1 76 ? 17.045 -6.149 1.642 1.00 78.50 76 GLU A C 1
ATOM 594 O O . GLU A 1 76 ? 17.062 -4.922 1.605 1.00 78.50 76 GLU A O 1
ATOM 599 N N . ALA A 1 77 ? 17.797 -6.820 2.523 1.00 65.19 77 ALA A N 1
ATOM 600 C CA . ALA A 1 77 ? 18.707 -6.152 3.467 1.00 65.19 77 ALA A CA 1
ATOM 601 C C . ALA A 1 77 ? 19.952 -5.547 2.783 1.00 65.19 77 ALA A C 1
ATOM 603 O O . ALA A 1 77 ? 20.556 -4.600 3.290 1.00 65.19 77 ALA A O 1
ATOM 604 N N . ARG A 1 78 ? 20.361 -6.115 1.643 1.00 63.28 78 ARG A N 1
ATOM 605 C CA . ARG A 1 78 ? 21.410 -5.606 0.750 1.00 63.28 78 ARG A CA 1
ATOM 606 C C . ARG A 1 78 ? 20.977 -5.890 -0.675 1.00 63.28 78 ARG A C 1
ATOM 608 O O . ARG A 1 78 ? 20.671 -7.034 -0.994 1.00 63.28 78 ARG A O 1
ATOM 615 N N . MET A 1 79 ? 20.982 -4.880 -1.536 1.00 66.19 79 MET A N 1
ATOM 616 C CA . MET A 1 79 ? 20.559 -5.074 -2.915 1.00 66.19 79 MET A CA 1
ATOM 617 C C . MET A 1 79 ? 21.625 -5.861 -3.678 1.00 66.19 79 MET A C 1
ATOM 619 O O . MET A 1 79 ? 22.730 -5.374 -3.922 1.00 66.19 79 MET A O 1
ATOM 623 N N . SER A 1 80 ? 21.287 -7.103 -4.025 1.00 63.41 80 SER A N 1
ATOM 624 C CA . SER A 1 80 ? 22.148 -7.970 -4.823 1.00 63.41 80 SER A CA 1
ATOM 625 C C . SER A 1 80 ? 22.115 -7.547 -6.295 1.00 63.41 80 SER A C 1
ATOM 627 O O . SER A 1 80 ? 21.026 -7.437 -6.869 1.00 63.41 80 SER A O 1
ATOM 629 N N . PRO A 1 81 ? 23.275 -7.391 -6.963 1.00 66.06 81 PRO A N 1
ATOM 630 C CA . PRO A 1 81 ? 23.311 -7.141 -8.401 1.00 66.06 81 PRO A CA 1
ATOM 631 C C . PRO A 1 81 ? 22.837 -8.352 -9.231 1.00 66.06 81 PRO A C 1
ATOM 633 O O . PRO A 1 81 ? 22.693 -8.236 -10.444 1.00 66.06 81 PRO A O 1
ATOM 636 N N . PHE A 1 82 ? 22.578 -9.502 -8.595 1.00 69.81 82 PHE A N 1
ATOM 637 C CA . PHE A 1 82 ? 22.226 -10.769 -9.246 1.00 69.81 82 PHE A CA 1
ATOM 638 C C . PHE A 1 82 ? 20.716 -11.057 -9.296 1.00 69.81 82 PHE A C 1
ATOM 640 O O . PHE A 1 82 ? 20.318 -12.200 -9.490 1.00 69.81 82 PHE A O 1
ATOM 647 N N . GLY A 1 83 ? 19.864 -10.039 -9.134 1.00 69.81 83 GLY A N 1
ATOM 648 C CA . GLY A 1 83 ? 18.417 -10.194 -9.332 1.00 69.81 83 GLY A CA 1
ATOM 649 C C . GLY A 1 83 ? 17.624 -10.652 -8.104 1.00 69.81 83 GLY A C 1
ATOM 650 O O . GLY A 1 83 ? 16.511 -11.135 -8.271 1.00 69.81 83 GLY A O 1
ATOM 651 N N . GLY A 1 84 ? 18.153 -10.448 -6.893 1.00 77.50 84 GLY A N 1
ATOM 652 C CA . GLY A 1 84 ? 17.425 -10.635 -5.626 1.00 77.50 84 GLY A CA 1
ATOM 653 C C . GLY A 1 84 ? 17.178 -12.092 -5.219 1.00 77.50 84 GLY A C 1
ATOM 654 O O . GLY A 1 84 ? 17.555 -13.029 -5.923 1.00 77.50 84 GLY A O 1
ATOM 655 N N . ASN A 1 85 ? 16.563 -12.285 -4.050 1.00 85.62 85 ASN A N 1
ATOM 656 C CA . ASN A 1 85 ? 16.167 -13.600 -3.549 1.00 85.62 85 ASN A CA 1
ATOM 657 C C . ASN A 1 85 ? 14.640 -13.756 -3.622 1.00 85.62 85 ASN A C 1
ATOM 659 O O . ASN A 1 85 ? 13.905 -13.248 -2.772 1.00 85.62 85 ASN A O 1
ATOM 663 N N . TYR A 1 86 ? 14.165 -14.491 -4.631 1.00 90.19 86 TYR A N 1
ATOM 664 C CA . TYR A 1 86 ? 12.733 -14.697 -4.856 1.00 90.19 86 TYR A CA 1
ATOM 665 C C . TYR A 1 86 ? 12.026 -15.397 -3.693 1.00 90.19 86 TYR A C 1
ATOM 667 O O . TYR A 1 86 ? 10.905 -15.018 -3.365 1.00 90.19 86 TYR A O 1
ATOM 675 N N . ASP A 1 87 ? 12.677 -16.350 -3.023 1.00 91.00 87 ASP A N 1
ATOM 676 C CA . ASP A 1 87 ? 12.086 -17.043 -1.874 1.00 91.00 87 ASP A CA 1
ATOM 677 C C . ASP A 1 87 ? 11.899 -16.092 -0.693 1.00 91.00 87 ASP A C 1
ATOM 679 O O . ASP A 1 87 ? 10.873 -16.112 -0.012 1.00 91.00 87 ASP A O 1
ATOM 683 N N . HIS A 1 88 ? 12.898 -15.244 -0.436 1.00 90.38 88 HIS A N 1
ATOM 684 C CA . HIS A 1 88 ? 12.825 -14.247 0.624 1.00 90.38 88 HIS A CA 1
ATOM 685 C C . HIS A 1 88 ? 11.718 -13.223 0.342 1.00 90.38 88 HIS A C 1
ATOM 687 O O . HIS A 1 88 ? 10.916 -12.915 1.226 1.00 90.38 88 HIS A O 1
ATOM 693 N N . PHE A 1 89 ? 11.629 -12.758 -0.905 1.00 92.19 89 PHE A N 1
ATOM 694 C CA . PHE A 1 89 ? 10.569 -11.860 -1.342 1.00 92.19 89 PHE A CA 1
ATOM 695 C C . PHE A 1 89 ? 9.177 -12.502 -1.225 1.00 92.19 89 PHE A C 1
ATOM 697 O O . PHE A 1 89 ? 8.283 -11.904 -0.629 1.00 92.19 89 PHE A O 1
ATOM 704 N N . ALA A 1 90 ? 8.995 -13.736 -1.705 1.00 95.44 90 ALA A N 1
ATOM 705 C CA . ALA A 1 90 ? 7.724 -14.454 -1.611 1.00 95.44 90 ALA A CA 1
ATOM 706 C C . ALA A 1 90 ? 7.253 -14.595 -0.156 1.00 95.44 90 ALA A C 1
ATOM 708 O O . ALA A 1 90 ? 6.089 -14.324 0.147 1.00 95.44 90 ALA A O 1
ATOM 709 N N . ARG A 1 91 ? 8.163 -14.938 0.770 1.00 94.88 91 ARG A N 1
ATOM 710 C CA . ARG A 1 91 ? 7.853 -14.978 2.210 1.00 94.88 91 ARG A CA 1
ATOM 711 C C . ARG A 1 91 ? 7.429 -13.613 2.735 1.00 94.88 91 ARG A C 1
ATOM 713 O O . ARG A 1 91 ? 6.425 -13.537 3.433 1.00 94.88 91 ARG A O 1
ATOM 720 N N . ALA A 1 92 ? 8.135 -12.541 2.375 1.00 94.12 92 ALA A N 1
ATOM 721 C CA . ALA A 1 92 ? 7.779 -11.188 2.802 1.00 94.12 92 ALA A CA 1
ATOM 722 C C . ALA A 1 92 ? 6.366 -10.783 2.344 1.00 94.12 92 ALA A C 1
ATOM 724 O O . ALA A 1 92 ? 5.627 -10.159 3.106 1.00 94.12 92 ALA A O 1
ATOM 725 N N . VAL A 1 93 ? 5.968 -11.183 1.132 1.00 96.75 93 VAL A N 1
ATOM 726 C CA . VAL A 1 93 ? 4.617 -10.954 0.600 1.00 96.75 93 VAL A CA 1
ATOM 727 C C . VAL A 1 93 ? 3.571 -11.729 1.394 1.00 96.75 93 VAL A C 1
ATOM 729 O O . VAL A 1 93 ? 2.619 -11.128 1.891 1.00 96.75 93 VAL A O 1
ATOM 732 N N . VAL A 1 94 ? 3.759 -13.040 1.571 1.00 97.19 94 VAL A N 1
ATOM 733 C CA . VAL A 1 94 ? 2.831 -13.875 2.353 1.00 97.19 94 VAL A CA 1
ATOM 734 C C . VAL A 1 94 ? 2.699 -13.339 3.778 1.00 97.19 94 VAL A C 1
ATOM 736 O O . VAL A 1 94 ? 1.589 -13.142 4.270 1.00 97.19 94 VAL A O 1
ATOM 739 N N . GLU A 1 95 ? 3.821 -13.016 4.420 1.00 95.31 95 GLU A N 1
ATOM 740 C CA . GLU A 1 95 ? 3.839 -12.464 5.769 1.00 95.31 95 GLU A CA 1
ATOM 741 C C . GLU A 1 95 ? 3.084 -11.140 5.880 1.00 95.31 95 GLU A C 1
ATOM 743 O O . GLU A 1 95 ? 2.417 -10.920 6.890 1.00 95.31 95 GLU A O 1
ATOM 748 N N . PHE A 1 96 ? 3.173 -10.260 4.879 1.00 96.62 96 PHE A N 1
ATOM 749 C CA . PHE A 1 96 ? 2.430 -9.002 4.866 1.00 96.62 96 PHE A CA 1
ATOM 750 C C . PHE A 1 96 ? 0.915 -9.242 4.861 1.00 96.62 96 PHE A C 1
ATOM 752 O O . PHE A 1 96 ? 0.190 -8.676 5.681 1.00 96.62 96 PHE A O 1
ATOM 759 N N . PHE A 1 97 ? 0.427 -10.139 4.005 1.00 97.62 97 PHE A N 1
ATOM 760 C CA . PHE A 1 97 ? -1.000 -10.460 3.948 1.00 97.62 97 PHE A CA 1
ATOM 761 C C . PHE A 1 97 ? -1.493 -11.239 5.172 1.00 97.62 97 PHE A C 1
ATOM 763 O O . PHE A 1 97 ? -2.641 -11.077 5.589 1.00 97.62 97 PHE A O 1
ATOM 770 N N . GLU A 1 98 ? -0.630 -12.018 5.824 1.00 95.88 98 GLU A N 1
ATOM 771 C CA . GLU A 1 98 ? -0.941 -12.596 7.131 1.00 95.88 98 GLU A CA 1
ATOM 772 C C . GLU A 1 98 ? -1.139 -11.534 8.217 1.00 95.88 98 GLU A C 1
ATOM 774 O O . GLU A 1 98 ? -2.002 -11.717 9.077 1.00 95.88 98 GLU A O 1
ATOM 779 N N . LEU A 1 99 ? -0.369 -10.436 8.196 1.00 95.31 99 LEU A N 1
ATOM 780 C CA . LEU A 1 99 ? -0.570 -9.314 9.121 1.00 95.31 99 LEU A CA 1
ATOM 781 C C . LEU A 1 99 ? -1.958 -8.696 8.915 1.00 95.31 99 LEU A C 1
ATOM 783 O O . LEU A 1 99 ? -2.697 -8.545 9.883 1.00 95.31 99 LEU A O 1
ATOM 787 N N . LEU A 1 100 ? -2.340 -8.424 7.662 1.00 97.12 100 LEU A N 1
ATOM 788 C CA . LEU A 1 100 ? -3.672 -7.906 7.328 1.00 97.12 100 LEU A CA 1
ATOM 789 C C . LEU A 1 100 ? -4.784 -8.850 7.803 1.00 97.12 100 LEU A C 1
ATOM 791 O O . LEU A 1 100 ? -5.734 -8.417 8.455 1.00 97.12 100 LEU A O 1
ATOM 795 N N . ARG A 1 101 ? -4.628 -10.157 7.563 1.00 96.38 101 ARG A N 1
ATOM 796 C CA . ARG A 1 101 ? -5.597 -11.172 7.994 1.00 96.38 101 ARG A CA 1
ATOM 797 C C . ARG A 1 101 ? -5.757 -11.227 9.514 1.00 96.38 101 ARG A C 1
ATOM 799 O O . ARG A 1 101 ? -6.873 -11.411 9.991 1.00 96.38 101 ARG A O 1
ATOM 806 N N . LYS A 1 102 ? -4.673 -11.061 10.285 1.00 94.94 102 LYS A N 1
ATOM 807 C CA . LYS A 1 102 ? -4.738 -11.000 11.760 1.00 94.94 102 LYS A CA 1
ATOM 808 C C . LYS A 1 102 ? -5.569 -9.818 12.252 1.00 94.94 102 LYS A C 1
ATOM 810 O O . LYS A 1 102 ? -6.283 -9.966 13.236 1.00 94.94 102 LYS A O 1
ATOM 815 N N . CYS A 1 103 ? -5.516 -8.697 11.541 1.00 95.75 103 CYS A N 1
ATOM 816 C CA . CYS A 1 103 ? -6.320 -7.506 11.814 1.00 95.75 103 CYS A CA 1
ATOM 817 C C . CYS A 1 103 ? -7.718 -7.562 11.170 1.00 95.75 103 CYS A C 1
ATOM 819 O O . CYS A 1 103 ? -8.395 -6.544 11.082 1.00 95.75 103 CYS A O 1
ATOM 821 N N . LYS A 1 104 ? -8.141 -8.733 10.662 1.00 97.00 104 LYS A N 1
ATOM 822 C CA . LYS A 1 104 ? -9.410 -8.942 9.941 1.00 97.00 104 LYS A CA 1
ATOM 823 C C . LYS A 1 104 ? -9.608 -7.997 8.745 1.00 97.00 104 LYS A C 1
ATOM 825 O O . LYS A 1 104 ? -10.732 -7.729 8.330 1.00 97.00 104 LYS A O 1
ATOM 830 N N . VAL A 1 105 ? -8.512 -7.526 8.155 1.00 98.00 105 VAL A N 1
ATOM 831 C CA . VAL A 1 105 ? -8.543 -6.711 6.942 1.00 98.00 105 VAL A CA 1
ATOM 832 C C . VAL A 1 105 ? -8.675 -7.634 5.737 1.00 98.00 105 VAL A C 1
ATOM 834 O O . VAL A 1 105 ? -7.904 -8.587 5.594 1.00 98.00 105 VAL A O 1
ATOM 837 N N . ARG A 1 106 ? -9.641 -7.354 4.859 1.00 97.88 106 ARG A N 1
ATOM 838 C CA . ARG A 1 106 ? -9.878 -8.117 3.627 1.00 97.88 106 ARG A CA 1
ATOM 839 C C . ARG A 1 106 ? -9.216 -7.418 2.429 1.00 97.88 106 ARG A C 1
ATOM 841 O O . ARG A 1 106 ? -9.806 -6.481 1.889 1.00 97.88 106 ARG A O 1
ATOM 848 N N . PRO A 1 107 ? -8.023 -7.858 1.992 1.00 97.88 107 PRO A N 1
ATOM 849 C CA . PRO A 1 107 ? -7.326 -7.251 0.863 1.00 97.88 107 PRO A CA 1
ATOM 850 C C . PRO A 1 107 ? -8.008 -7.569 -0.474 1.00 97.88 107 PRO A C 1
ATOM 852 O O . PRO A 1 107 ? -8.462 -8.692 -0.694 1.00 97.88 107 PRO A O 1
ATOM 855 N N . LEU A 1 108 ? -8.024 -6.588 -1.374 1.00 98.06 108 LEU A N 1
ATOM 856 C CA . LEU A 1 108 ? -8.433 -6.687 -2.774 1.00 98.06 108 LEU A CA 1
ATOM 857 C C . LEU A 1 108 ? -7.321 -6.078 -3.631 1.00 98.06 108 LEU A C 1
ATOM 859 O O . LEU A 1 108 ? -7.178 -4.859 -3.687 1.00 98.06 108 LEU A O 1
ATOM 863 N N . VAL A 1 109 ? -6.504 -6.924 -4.258 1.00 98.44 109 VAL A N 1
ATOM 864 C CA . VAL A 1 109 ? -5.311 -6.468 -4.985 1.00 98.44 109 VAL A CA 1
ATOM 865 C C . VAL A 1 109 ? -5.630 -6.264 -6.462 1.00 98.44 109 VAL A C 1
ATOM 867 O O . VAL A 1 109 ? -6.121 -7.180 -7.121 1.00 98.44 109 VAL A O 1
ATOM 870 N N . LEU A 1 110 ? -5.329 -5.084 -6.997 1.00 98.06 110 LEU A N 1
ATOM 871 C CA . LEU A 1 110 ? -5.427 -4.803 -8.428 1.00 98.06 110 LEU A CA 1
ATOM 872 C C . LEU A 1 110 ? -4.024 -4.656 -9.014 1.00 98.06 110 LEU A C 1
ATOM 874 O O . LEU A 1 110 ? -3.145 -4.058 -8.404 1.00 98.06 110 LEU A O 1
ATOM 878 N N . LEU A 1 111 ? -3.814 -5.257 -10.180 1.00 96.81 111 LEU A N 1
ATOM 879 C CA . LEU A 1 111 ? -2.549 -5.256 -10.908 1.00 96.81 111 LEU A CA 1
ATOM 880 C C . LEU A 1 111 ? -2.738 -4.571 -12.254 1.00 96.81 111 LEU A C 1
ATOM 882 O O . LEU A 1 111 ? -3.734 -4.822 -12.936 1.00 96.81 111 LEU A O 1
ATOM 886 N N . ASP A 1 112 ? -1.734 -3.819 -12.680 1.00 93.44 112 ASP A N 1
ATOM 887 C CA . ASP A 1 112 ? -1.685 -3.228 -14.008 1.00 93.44 112 ASP A CA 1
ATOM 888 C C . ASP A 1 112 ? -1.587 -4.313 -15.085 1.00 93.44 112 ASP A C 1
ATOM 890 O O . ASP A 1 112 ? -0.857 -5.311 -14.967 1.00 93.44 112 ASP A O 1
ATOM 894 N N . GLY A 1 113 ? -2.300 -4.081 -16.178 1.00 92.81 113 GLY A N 1
ATOM 895 C CA . GLY A 1 113 ? -2.239 -4.857 -17.403 1.00 92.81 113 GLY A CA 1
ATOM 896 C C . GLY A 1 113 ? -1.299 -4.241 -18.432 1.00 92.81 113 GLY A C 1
ATOM 897 O O . GLY A 1 113 ? -0.083 -4.160 -18.241 1.00 92.81 113 GLY A O 1
ATOM 898 N N . GLY A 1 114 ? -1.875 -3.890 -19.580 1.00 90.00 114 GLY A N 1
ATOM 899 C CA . GLY A 1 114 ? -1.171 -3.313 -20.715 1.00 90.00 114 GLY A CA 1
ATOM 900 C C . GLY A 1 114 ? -0.862 -1.826 -20.553 1.00 90.00 114 GLY A C 1
ATOM 901 O O . GLY A 1 114 ? -1.389 -1.137 -19.687 1.00 90.00 114 GLY A O 1
ATOM 902 N N . TYR A 1 115 ? -0.019 -1.314 -21.447 1.00 87.38 115 TYR A N 1
ATOM 903 C CA . TYR A 1 115 ? 0.293 0.110 -21.502 1.00 87.38 115 TYR A CA 1
ATOM 904 C C . TYR A 1 115 ? -0.626 0.845 -22.472 1.00 87.38 115 TYR A C 1
ATOM 906 O O . TYR A 1 115 ? -0.789 0.441 -23.626 1.00 87.38 115 TYR A O 1
ATOM 914 N N . GLU A 1 116 ? -1.149 1.982 -22.032 1.00 86.88 116 GLU A N 1
ATOM 915 C CA . GLU A 1 116 ? -1.836 2.923 -22.906 1.00 86.88 116 GLU A CA 1
ATOM 916 C C . GLU A 1 116 ? -0.865 3.603 -23.894 1.00 86.88 116 GLU A C 1
ATOM 918 O O . GLU A 1 116 ? 0.320 3.822 -23.609 1.00 86.88 116 GLU A O 1
ATOM 923 N N . LYS A 1 117 ? -1.368 3.991 -25.076 1.00 86.94 117 LYS A N 1
ATOM 924 C CA . LYS A 1 117 ? -0.554 4.571 -26.167 1.00 86.94 117 LYS A CA 1
ATOM 925 C C . LYS A 1 117 ? 0.192 5.851 -25.761 1.00 86.94 117 LYS A C 1
ATOM 927 O O . LYS A 1 117 ? 1.344 6.047 -26.148 1.00 86.94 117 LYS A O 1
ATOM 932 N N . ASN A 1 118 ? -0.459 6.712 -24.984 1.00 84.69 118 ASN A N 1
ATOM 933 C CA . ASN A 1 118 ? 0.080 7.953 -24.406 1.00 84.69 118 ASN A CA 1
ATOM 934 C C . ASN A 1 118 ? 1.291 7.699 -23.476 1.00 84.69 118 ASN A C 1
ATOM 936 O O . ASN A 1 118 ? 2.220 8.508 -23.449 1.00 84.69 118 ASN A O 1
ATOM 940 N N . LYS A 1 119 ? 1.333 6.561 -22.771 1.00 83.38 119 LYS A N 1
ATOM 941 C CA . LYS A 1 119 ? 2.373 6.223 -21.788 1.00 83.38 119 LYS A CA 1
ATOM 942 C C . LYS A 1 119 ? 3.540 5.422 -22.366 1.00 83.38 119 LYS A C 1
ATOM 944 O O . LYS A 1 119 ? 4.607 5.381 -21.750 1.00 83.38 119 LYS A O 1
ATOM 949 N N . LEU A 1 120 ? 3.420 4.898 -23.590 1.00 87.88 120 LEU A N 1
ATOM 950 C CA . LEU A 1 120 ? 4.484 4.135 -24.266 1.00 87.88 120 LEU A CA 1
ATOM 951 C C . LEU A 1 120 ? 5.828 4.875 -24.334 1.00 87.88 120 LEU A C 1
ATOM 953 O O . LEU A 1 120 ? 6.877 4.261 -24.137 1.00 87.88 120 LEU A O 1
ATOM 957 N N . LYS A 1 121 ? 5.824 6.194 -24.578 1.00 88.56 121 LYS A N 1
ATOM 958 C CA . LYS A 1 121 ? 7.061 7.000 -24.607 1.00 88.56 121 LYS A CA 1
ATOM 959 C C . LYS A 1 121 ? 7.775 6.975 -23.251 1.00 88.56 121 LYS A C 1
ATOM 961 O O . LYS A 1 121 ? 8.981 6.728 -23.189 1.00 88.56 121 LYS A O 1
ATOM 966 N N . THR A 1 122 ? 7.024 7.178 -22.172 1.00 84.81 122 THR A N 1
ATOM 967 C CA . THR A 1 122 ? 7.534 7.159 -20.795 1.00 84.81 122 THR A CA 1
ATOM 968 C C . THR A 1 122 ? 8.023 5.768 -20.409 1.00 84.81 122 THR A C 1
ATOM 970 O O . THR A 1 122 ? 9.121 5.633 -19.869 1.00 84.81 122 THR A O 1
ATOM 973 N N . VAL A 1 123 ? 7.261 4.724 -20.748 1.00 86.25 123 VAL A N 1
ATOM 974 C CA . VAL A 1 123 ? 7.634 3.321 -20.512 1.00 86.25 123 VAL A CA 1
ATOM 975 C C . VAL A 1 123 ? 8.943 2.984 -21.224 1.00 86.25 123 VAL A C 1
ATOM 977 O O . VAL A 1 123 ? 9.874 2.496 -20.584 1.00 86.25 123 VAL A O 1
ATOM 980 N N . ARG A 1 124 ? 9.072 3.331 -22.512 1.00 89.00 124 ARG A N 1
ATOM 981 C CA . ARG A 1 124 ? 10.307 3.127 -23.283 1.00 89.00 124 ARG A CA 1
ATOM 982 C C . ARG A 1 124 ? 11.493 3.839 -22.639 1.00 89.00 124 ARG A C 1
ATOM 984 O O . ARG A 1 124 ? 12.551 3.234 -22.485 1.00 89.00 124 ARG A O 1
ATOM 991 N N . SER A 1 125 ? 11.323 5.098 -22.234 1.00 88.44 125 SER A N 1
ATOM 992 C CA . SER A 1 125 ? 12.380 5.859 -21.560 1.00 88.44 125 SER A CA 1
ATOM 993 C C . SER A 1 125 ? 12.807 5.204 -20.243 1.00 88.44 125 SER A C 1
ATOM 995 O O . SER A 1 125 ? 14.003 5.097 -19.975 1.00 88.44 125 SER A O 1
ATOM 997 N N . ARG A 1 126 ? 11.851 4.730 -19.432 1.00 83.50 126 ARG A N 1
ATOM 998 C CA . ARG A 1 126 ? 12.133 4.022 -18.172 1.00 83.50 126 ARG A CA 1
ATOM 999 C C . ARG A 1 126 ? 12.860 2.699 -18.422 1.00 83.50 126 ARG A C 1
ATOM 1001 O O . ARG A 1 126 ? 13.839 2.409 -17.739 1.00 83.50 126 ARG A O 1
ATOM 1008 N N . MET A 1 127 ? 12.431 1.917 -19.413 1.00 86.75 127 MET A N 1
ATOM 1009 C CA . MET A 1 127 ? 13.074 0.648 -19.779 1.00 86.75 127 MET A CA 1
ATOM 1010 C C . MET A 1 127 ? 14.511 0.855 -20.272 1.00 86.75 127 MET A C 1
ATOM 1012 O O . MET A 1 127 ? 15.420 0.183 -19.790 1.00 86.75 127 MET A O 1
ATOM 1016 N N . LEU A 1 128 ? 14.743 1.828 -21.159 1.00 89.62 128 LEU A N 1
ATOM 1017 C CA . LEU A 1 128 ? 16.093 2.180 -21.612 1.00 89.62 128 LEU A CA 1
ATOM 1018 C C . LEU A 1 128 ? 16.972 2.655 -20.450 1.00 89.62 128 LEU A C 1
ATOM 1020 O O . LEU A 1 128 ? 18.122 2.231 -20.340 1.00 89.62 128 LEU A O 1
ATOM 1024 N N . GLY A 1 129 ? 16.419 3.468 -19.545 1.00 86.75 129 GLY A N 1
ATOM 1025 C CA . GLY A 1 129 ? 17.104 3.889 -18.325 1.00 86.75 129 GLY A CA 1
ATOM 1026 C C . GLY A 1 129 ? 17.517 2.705 -17.447 1.00 86.75 129 GLY A C 1
ATOM 1027 O O . GLY A 1 129 ? 18.653 2.664 -16.979 1.00 86.75 129 GLY A O 1
ATOM 1028 N N . ARG A 1 130 ? 16.644 1.700 -17.282 1.00 83.62 130 ARG A N 1
ATOM 1029 C CA . ARG A 1 130 ? 16.960 0.459 -16.551 1.00 83.62 130 ARG A CA 1
ATOM 1030 C C . ARG A 1 130 ? 18.084 -0.328 -17.220 1.00 83.62 130 ARG A C 1
ATOM 1032 O O . ARG A 1 130 ? 19.010 -0.732 -16.526 1.00 83.62 130 ARG A O 1
ATOM 1039 N N . ILE A 1 131 ? 18.047 -0.501 -18.543 1.00 87.50 131 ILE A N 1
ATOM 1040 C CA . ILE A 1 131 ? 19.104 -1.205 -19.290 1.00 87.50 131 ILE A CA 1
ATOM 1041 C C . ILE A 1 131 ? 20.451 -0.496 -19.100 1.00 87.50 131 ILE A C 1
ATOM 1043 O O . ILE A 1 131 ? 21.436 -1.119 -18.711 1.00 87.50 131 ILE A O 1
ATOM 1047 N N . GLN A 1 132 ? 20.486 0.823 -19.300 1.00 88.31 132 GLN A N 1
ATOM 1048 C CA . GLN A 1 132 ? 21.700 1.625 -19.125 1.00 88.31 132 GLN A CA 1
ATOM 1049 C C . GLN A 1 132 ? 22.196 1.650 -17.677 1.00 88.31 132 GLN A C 1
ATOM 1051 O O . GLN A 1 132 ? 23.394 1.805 -17.440 1.00 88.31 132 GLN A O 1
ATOM 1056 N N . PHE A 1 133 ? 21.285 1.577 -16.706 1.00 83.94 133 PHE A N 1
ATOM 1057 C CA . PHE A 1 133 ? 21.633 1.484 -15.296 1.00 83.94 133 PHE A CA 1
ATOM 1058 C C . PHE A 1 133 ? 22.310 0.147 -15.010 1.00 83.94 133 PHE A C 1
ATOM 1060 O O . PHE A 1 133 ? 23.450 0.152 -14.557 1.00 83.94 133 PHE A O 1
ATOM 1067 N N . VAL A 1 134 ? 21.654 -0.969 -15.351 1.00 82.56 134 VAL A N 1
ATOM 1068 C CA . VAL A 1 134 ? 22.155 -2.334 -15.119 1.00 82.56 134 VAL A CA 1
ATOM 1069 C C . VAL A 1 134 ? 23.498 -2.560 -15.815 1.00 82.56 134 VAL A C 1
ATOM 1071 O O . VAL A 1 134 ? 24.418 -3.067 -15.182 1.00 82.56 134 VAL A O 1
ATOM 1074 N N . ALA A 1 135 ? 23.668 -2.084 -17.053 1.00 85.25 135 ALA A N 1
ATOM 1075 C CA . ALA A 1 135 ? 24.929 -2.188 -17.795 1.00 85.25 135 ALA A CA 1
ATOM 1076 C C . ALA A 1 135 ? 26.128 -1.511 -17.098 1.00 85.25 135 ALA A C 1
ATOM 1078 O O . ALA A 1 135 ? 27.277 -1.837 -17.383 1.00 85.25 135 ALA A O 1
ATOM 1079 N N . ARG A 1 136 ? 25.877 -0.559 -16.189 1.00 84.69 136 ARG A N 1
ATOM 1080 C CA . ARG A 1 136 ? 26.909 0.170 -15.434 1.00 84.69 136 ARG A CA 1
ATOM 1081 C C . ARG A 1 136 ? 27.104 -0.352 -14.007 1.00 84.69 136 ARG A C 1
ATOM 1083 O O . ARG A 1 136 ? 27.968 0.161 -13.292 1.00 84.69 136 ARG A O 1
ATOM 1090 N N . VAL A 1 137 ? 26.310 -1.327 -13.562 1.00 81.31 137 VAL A N 1
ATOM 1091 C CA . VAL A 1 137 ? 26.413 -1.886 -12.208 1.00 81.31 137 VAL A CA 1
ATOM 1092 C C . VAL A 1 137 ? 27.634 -2.800 -12.122 1.00 81.31 137 VAL A C 1
ATOM 1094 O O . VAL A 1 137 ? 27.808 -3.708 -12.927 1.00 81.31 137 VAL A O 1
ATOM 1097 N N . LYS A 1 138 ? 28.478 -2.575 -11.110 1.00 79.69 138 LYS A N 1
ATOM 1098 C CA . LYS A 1 138 ? 29.616 -3.448 -10.790 1.00 79.69 138 LYS A CA 1
ATOM 1099 C C . LYS A 1 138 ? 29.230 -4.466 -9.717 1.00 79.69 138 LYS A C 1
ATOM 1101 O O . LYS A 1 138 ? 28.415 -4.165 -8.838 1.00 79.69 138 LYS A O 1
ATOM 1106 N N . ALA A 1 139 ? 29.863 -5.637 -9.750 1.00 71.38 139 ALA A N 1
ATOM 1107 C CA . ALA A 1 139 ? 29.750 -6.628 -8.684 1.00 71.38 139 ALA A CA 1
ATOM 1108 C C . ALA A 1 139 ? 30.122 -6.002 -7.324 1.00 71.38 139 ALA A C 1
ATOM 1110 O O . ALA A 1 139 ? 31.076 -5.231 -7.230 1.00 71.38 139 ALA A O 1
ATOM 1111 N N . GLY A 1 140 ? 29.327 -6.283 -6.289 1.00 67.62 140 GLY A N 1
ATOM 1112 C CA . GLY A 1 140 ? 29.503 -5.714 -4.946 1.00 67.62 140 GLY A CA 1
ATOM 1113 C C . GLY A 1 140 ? 28.925 -4.307 -4.739 1.00 67.62 140 GLY A C 1
ATOM 1114 O O . GLY A 1 140 ? 28.962 -3.802 -3.619 1.00 67.62 140 GLY A O 1
ATOM 1115 N N . SER A 1 141 ? 28.363 -3.663 -5.769 1.00 71.31 141 SER A N 1
ATOM 1116 C CA . SER A 1 141 ? 27.653 -2.395 -5.570 1.00 71.31 141 SER A CA 1
ATOM 1117 C C . SER A 1 141 ? 26.274 -2.621 -4.940 1.00 71.31 141 SER A C 1
ATOM 1119 O O . SER A 1 141 ? 25.510 -3.470 -5.389 1.00 71.31 141 SER A O 1
ATOM 1121 N N . ASN A 1 142 ? 25.946 -1.841 -3.905 1.00 71.56 142 ASN A N 1
ATOM 1122 C CA . ASN A 1 142 ? 24.642 -1.884 -3.237 1.00 71.56 142 ASN A CA 1
ATOM 1123 C C . ASN A 1 142 ? 23.619 -1.060 -4.033 1.00 71.56 142 ASN A C 1
ATOM 1125 O O . ASN A 1 142 ? 23.206 0.015 -3.602 1.00 71.56 142 ASN A O 1
ATOM 1129 N N . ARG A 1 143 ? 23.304 -1.509 -5.253 1.00 74.25 143 ARG A N 1
ATOM 1130 C CA . ARG A 1 143 ? 22.374 -0.839 -6.167 1.00 74.25 143 ARG A CA 1
ATOM 1131 C C . ARG A 1 143 ? 21.090 -1.640 -6.297 1.00 74.25 143 ARG A C 1
ATOM 1133 O O . ARG A 1 143 ? 21.145 -2.827 -6.593 1.00 74.25 143 ARG A O 1
ATOM 1140 N N . LEU A 1 144 ? 19.941 -0.985 -6.119 1.00 75.06 144 LEU A N 1
ATOM 1141 C CA . LEU A 1 144 ? 18.647 -1.625 -6.352 1.00 75.06 144 LEU A CA 1
ATOM 1142 C C . LEU A 1 144 ? 18.557 -2.044 -7.821 1.00 75.06 144 LEU A C 1
ATOM 1144 O O . LEU A 1 144 ? 18.703 -1.218 -8.718 1.00 75.06 144 LEU A O 1
ATOM 1148 N N . ILE A 1 145 ? 18.324 -3.330 -8.058 1.00 78.31 145 ILE A N 1
ATOM 1149 C CA . ILE A 1 145 ? 17.969 -3.870 -9.366 1.00 78.31 145 ILE A CA 1
ATOM 1150 C C . ILE A 1 145 ? 16.661 -4.613 -9.173 1.00 78.31 145 ILE A C 1
ATOM 1152 O O . ILE A 1 145 ? 16.586 -5.538 -8.372 1.00 78.31 145 ILE A O 1
ATOM 1156 N N . ILE A 1 146 ? 15.632 -4.186 -9.902 1.00 78.62 146 ILE A N 1
ATOM 1157 C CA . ILE A 1 146 ? 14.327 -4.844 -9.877 1.00 78.62 146 ILE A CA 1
ATOM 1158 C C . ILE A 1 146 ? 14.462 -6.193 -10.593 1.00 78.62 146 ILE A C 1
ATOM 1160 O O . ILE A 1 146 ? 14.797 -6.179 -11.788 1.00 78.62 146 ILE A O 1
ATOM 1164 N N . PRO A 1 147 ? 14.206 -7.320 -9.905 1.00 83.06 147 PRO A N 1
ATOM 1165 C CA . PRO A 1 147 ? 14.291 -8.649 -10.488 1.00 83.06 147 PRO A CA 1
ATOM 1166 C C . PRO A 1 147 ? 13.350 -8.816 -11.674 1.00 83.06 147 PRO A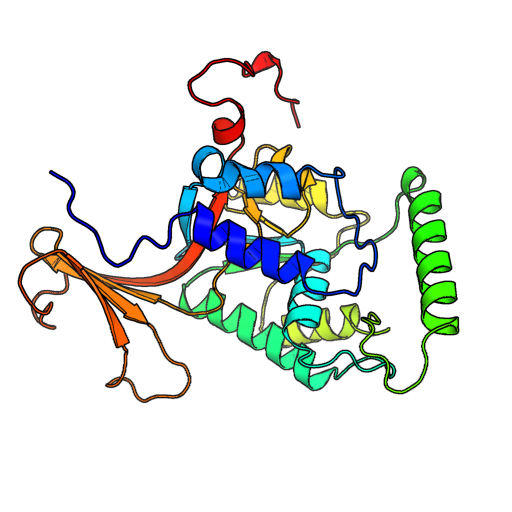 C 1
ATOM 1168 O O . PRO A 1 147 ? 12.280 -8.206 -11.726 1.00 83.06 147 PRO A O 1
ATOM 1171 N N . LEU A 1 148 ? 13.738 -9.675 -12.616 1.00 85.06 148 LEU A N 1
ATOM 1172 C CA . LEU A 1 148 ? 12.944 -9.923 -13.816 1.00 85.06 148 LEU A CA 1
ATOM 1173 C C . LEU A 1 148 ? 11.586 -10.551 -13.478 1.00 85.06 148 LEU A C 1
ATOM 1175 O O . LEU A 1 148 ? 10.580 -10.093 -14.003 1.00 85.06 148 LEU A O 1
ATOM 1179 N N . LEU A 1 149 ? 11.569 -11.545 -12.582 1.00 90.38 149 LEU A N 1
ATOM 1180 C CA . LEU A 1 149 ? 10.374 -12.334 -12.247 1.00 90.38 149 LEU A CA 1
ATOM 1181 C C . LEU A 1 149 ? 9.624 -11.815 -11.010 1.00 90.38 149 LEU A C 1
ATOM 1183 O O . LEU A 1 149 ? 8.855 -12.539 -10.381 1.00 90.38 149 LEU A O 1
ATOM 1187 N N . MET A 1 150 ? 9.881 -10.571 -10.597 1.00 89.75 150 MET A N 1
ATOM 1188 C CA . MET A 1 150 ? 9.321 -10.018 -9.361 1.00 89.75 150 MET A CA 1
ATOM 1189 C C . MET A 1 150 ? 7.784 -10.021 -9.375 1.00 89.75 150 MET A C 1
ATOM 1191 O O . MET A 1 150 ? 7.163 -10.381 -8.377 1.00 89.75 150 MET A O 1
ATOM 1195 N N . ARG A 1 151 ? 7.159 -9.667 -10.506 1.00 92.50 151 ARG A N 1
ATOM 1196 C CA . ARG A 1 151 ? 5.690 -9.626 -10.624 1.00 92.50 151 ARG A CA 1
ATOM 1197 C C . ARG A 1 151 ? 5.095 -11.033 -10.575 1.00 92.50 151 ARG A C 1
ATOM 1199 O O . ARG A 1 151 ? 4.069 -11.245 -9.937 1.00 92.50 151 ARG A O 1
ATOM 1206 N N . GLU A 1 152 ? 5.742 -11.997 -11.219 1.00 94.94 152 GLU A N 1
ATOM 1207 C CA . GLU A 1 152 ? 5.329 -13.399 -11.267 1.00 94.94 152 GLU A CA 1
ATOM 1208 C C . GLU A 1 152 ? 5.389 -14.029 -9.874 1.00 94.94 152 GLU A C 1
ATOM 1210 O O . GLU A 1 152 ? 4.419 -14.647 -9.435 1.00 94.94 152 GLU A O 1
ATOM 1215 N N . VAL A 1 153 ? 6.486 -13.800 -9.148 1.00 95.62 153 VAL A N 1
ATOM 1216 C CA . VAL A 1 153 ? 6.654 -14.273 -7.768 1.00 95.62 153 VAL A CA 1
ATOM 1217 C C . VAL A 1 153 ? 5.640 -13.617 -6.834 1.00 95.62 153 VAL A C 1
ATOM 1219 O O . VAL A 1 153 ? 5.081 -14.292 -5.973 1.00 95.62 153 VAL A O 1
ATOM 1222 N N . PHE A 1 154 ? 5.345 -12.328 -7.022 1.00 97.12 154 PHE A N 1
ATOM 1223 C CA . PHE A 1 154 ? 4.309 -11.639 -6.254 1.00 97.12 154 PHE A CA 1
ATOM 1224 C C . PHE A 1 154 ? 2.929 -12.267 -6.469 1.00 97.12 154 PHE A C 1
ATOM 1226 O O . PHE A 1 154 ? 2.246 -12.586 -5.500 1.00 97.12 154 PHE A O 1
ATOM 1233 N N . VAL A 1 155 ? 2.539 -12.511 -7.724 1.00 97.69 155 VAL A N 1
ATOM 1234 C CA . VAL A 1 155 ? 1.263 -13.164 -8.056 1.00 97.69 155 VAL A CA 1
ATOM 1235 C C . VAL A 1 155 ? 1.180 -14.568 -7.461 1.00 97.69 155 VAL A C 1
ATOM 1237 O O . VAL A 1 155 ? 0.142 -14.938 -6.913 1.00 97.69 155 VAL A O 1
ATOM 1240 N N . GLU A 1 156 ? 2.257 -15.348 -7.529 1.00 97.75 156 GLU A N 1
ATOM 1241 C CA . GLU A 1 156 ? 2.275 -16.682 -6.930 1.00 97.75 156 GLU A CA 1
ATOM 1242 C C . GLU A 1 156 ? 2.152 -16.621 -5.402 1.00 97.75 156 GLU A C 1
ATOM 1244 O O . GLU A 1 156 ? 1.348 -17.340 -4.809 1.00 97.75 156 GLU A O 1
ATOM 1249 N N . ALA A 1 157 ? 2.851 -15.686 -4.756 1.00 97.81 157 ALA A N 1
ATOM 1250 C CA . ALA A 1 157 ? 2.727 -15.458 -3.321 1.00 97.81 157 ALA A CA 1
ATOM 1251 C C . ALA A 1 157 ? 1.301 -15.034 -2.912 1.00 97.81 157 ALA A C 1
ATOM 1253 O O . ALA A 1 157 ? 0.806 -15.494 -1.882 1.00 97.81 157 ALA A O 1
ATOM 1254 N N . LEU A 1 158 ? 0.603 -14.228 -3.725 1.00 98.19 158 LEU A N 1
ATOM 1255 C CA . LEU A 1 158 ? -0.814 -13.893 -3.506 1.00 98.19 158 LEU A CA 1
ATOM 1256 C C . LEU A 1 158 ? -1.712 -15.136 -3.551 1.00 98.19 158 LEU A C 1
ATOM 1258 O O . LEU A 1 158 ? -2.592 -15.280 -2.699 1.00 98.19 158 LEU A O 1
ATOM 1262 N N . ARG A 1 159 ? -1.478 -16.053 -4.504 1.00 97.81 159 ARG A N 1
ATOM 1263 C CA . ARG A 1 159 ? -2.214 -17.328 -4.592 1.00 97.81 159 ARG A CA 1
ATOM 1264 C C . ARG A 1 159 ? -1.987 -18.185 -3.354 1.00 97.81 159 ARG A C 1
ATOM 1266 O O . ARG A 1 159 ? -2.956 -18.658 -2.763 1.00 97.81 159 ARG A O 1
ATOM 1273 N N . VAL A 1 160 ? -0.731 -18.333 -2.927 1.00 97.00 160 VAL A N 1
ATOM 1274 C CA . VAL A 1 160 ? -0.365 -19.074 -1.707 1.00 97.00 160 VAL A CA 1
ATOM 1275 C C . VAL A 1 160 ? -1.033 -18.463 -0.472 1.00 97.00 160 VAL A C 1
ATOM 1277 O O . VAL A 1 160 ? -1.598 -19.186 0.349 1.00 97.00 160 VAL A O 1
ATOM 1280 N N . ALA A 1 161 ? -1.048 -17.132 -0.370 1.00 96.62 161 ALA A N 1
ATOM 1281 C CA . ALA A 1 161 ? -1.715 -16.402 0.707 1.00 96.62 161 ALA A CA 1
ATOM 1282 C C . ALA A 1 161 ? -3.256 -16.400 0.604 1.00 96.62 161 ALA A C 1
ATOM 1284 O O . ALA A 1 161 ? -3.921 -15.887 1.505 1.00 96.62 161 ALA A O 1
ATOM 1285 N N . LYS A 1 162 ? -3.832 -16.978 -0.463 1.00 97.38 162 LYS A N 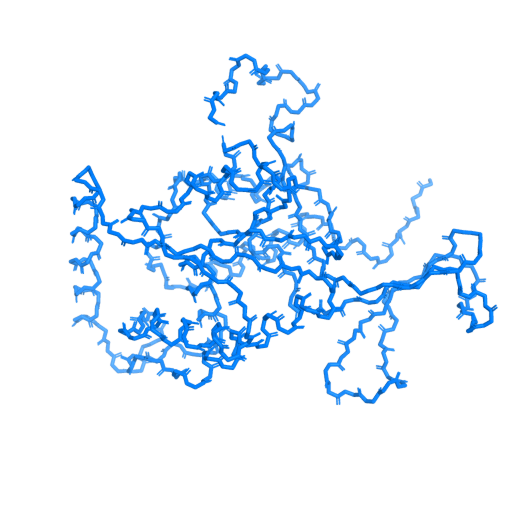1
ATOM 1286 C CA . LYS A 1 162 ? -5.275 -16.996 -0.766 1.00 97.38 162 LYS A CA 1
ATOM 1287 C C . LYS A 1 162 ? -5.894 -15.594 -0.814 1.00 97.38 162 LYS A C 1
ATOM 1289 O O . LYS A 1 162 ? -7.027 -15.388 -0.380 1.00 97.38 162 LYS A O 1
ATOM 1294 N N . VAL A 1 163 ? -5.141 -14.628 -1.334 1.00 97.69 163 VAL A N 1
ATOM 1295 C CA . VAL A 1 163 ? -5.583 -13.241 -1.492 1.00 97.69 163 VAL A CA 1
ATOM 1296 C C . VAL A 1 163 ? -6.251 -13.077 -2.857 1.00 97.69 163 VAL A C 1
ATOM 1298 O O . VAL A 1 163 ? -5.647 -13.444 -3.867 1.00 97.69 163 VAL A O 1
ATOM 1301 N N . PRO A 1 164 ? -7.476 -12.526 -2.929 1.00 96.50 164 PRO A N 1
ATOM 1302 C CA . PRO A 1 164 ? -8.103 -12.233 -4.208 1.00 96.50 164 PRO A CA 1
ATOM 1303 C C . PRO A 1 164 ? -7.354 -11.099 -4.915 1.00 96.50 164 PRO A C 1
ATOM 1305 O O . PRO A 1 164 ? -7.086 -10.043 -4.331 1.00 96.50 164 PRO A O 1
ATOM 1308 N N . PHE A 1 165 ? -7.044 -11.314 -6.190 1.00 97.50 165 PHE A N 1
ATOM 1309 C CA . PHE A 1 165 ? -6.431 -10.305 -7.040 1.00 97.50 165 PHE A CA 1
ATOM 1310 C C . PHE A 1 165 ? -7.064 -10.285 -8.430 1.00 97.50 165 PHE A C 1
ATOM 1312 O O . PHE A 1 165 ? -7.569 -11.296 -8.917 1.00 97.50 165 PHE A O 1
ATOM 1319 N N . MET A 1 166 ? -7.010 -9.124 -9.072 1.00 96.56 166 MET A N 1
ATOM 1320 C CA . MET A 1 166 ? -7.466 -8.902 -10.439 1.00 96.56 166 MET A CA 1
ATOM 1321 C C . MET A 1 166 ? -6.360 -8.205 -11.226 1.00 96.56 166 MET A C 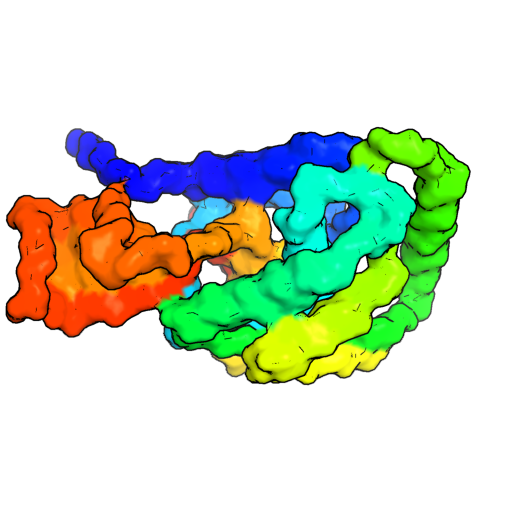1
ATOM 1323 O O . MET A 1 166 ? -5.648 -7.363 -10.687 1.00 96.56 166 MET A O 1
ATOM 1327 N N . ARG A 1 167 ? -6.219 -8.546 -12.507 1.00 95.94 167 ARG A N 1
ATOM 1328 C CA . ARG A 1 167 ? -5.378 -7.794 -13.439 1.00 95.94 167 ARG A CA 1
ATOM 1329 C C . ARG A 1 167 ? -6.272 -6.955 -14.342 1.00 95.94 167 ARG A C 1
ATOM 1331 O O . ARG A 1 167 ? -7.155 -7.508 -14.996 1.00 95.94 167 ARG A O 1
ATOM 1338 N N . CYS A 1 168 ? -6.052 -5.647 -14.343 1.00 95.56 168 CYS A N 1
ATOM 1339 C CA . CYS A 1 168 ? -6.755 -4.703 -15.199 1.00 95.56 168 CYS A CA 1
ATOM 1340 C C . CYS A 1 168 ? -6.330 -4.879 -16.664 1.00 95.56 168 CYS A C 1
ATOM 1342 O O . CYS A 1 168 ? -5.320 -5.518 -16.965 1.00 95.56 168 CYS A O 1
ATOM 1344 N N . LEU A 1 169 ? -7.119 -4.336 -17.595 1.00 92.62 169 LEU A N 1
ATOM 1345 C CA . LEU A 1 169 ? -6.769 -4.353 -19.022 1.00 92.62 169 LEU A CA 1
ATOM 1346 C C . LEU A 1 169 ? -5.601 -3.410 -19.317 1.00 92.62 169 LEU A C 1
ATOM 1348 O O . LEU A 1 169 ? -4.686 -3.767 -20.060 1.00 92.62 169 LEU A O 1
ATOM 1352 N N . PHE A 1 170 ? -5.634 -2.232 -18.700 1.00 92.06 170 PHE A N 1
ATOM 1353 C CA . PHE A 1 170 ? -4.583 -1.225 -18.745 1.00 92.06 170 PHE A CA 1
ATOM 1354 C C . PHE A 1 170 ? -4.136 -0.921 -17.314 1.00 92.06 170 PHE A C 1
ATOM 1356 O O . PHE A 1 170 ? -3.937 -1.850 -16.533 1.00 92.06 170 PHE A O 1
ATOM 1363 N N . GLU A 1 171 ? -3.962 0.343 -16.966 1.00 91.00 171 GLU A N 1
ATOM 1364 C CA . GLU A 1 171 ? -3.588 0.749 -15.615 1.00 91.00 171 GLU A CA 1
ATOM 1365 C C . GLU A 1 171 ? -4.731 0.550 -14.633 1.00 91.00 171 GLU A C 1
ATOM 1367 O O . GLU A 1 171 ? -5.894 0.555 -15.026 1.00 91.00 171 GLU A O 1
ATOM 1372 N N . ALA A 1 172 ? -4.386 0.344 -13.367 1.00 93.38 172 ALA A N 1
ATOM 1373 C CA . ALA A 1 172 ? -5.356 0.052 -12.327 1.00 93.38 172 ALA A CA 1
ATOM 1374 C C . ALA A 1 172 ? -5.837 1.288 -11.553 1.00 93.38 172 ALA A C 1
ATOM 1376 O O . ALA A 1 172 ? -6.777 1.155 -10.775 1.00 93.38 172 ALA A O 1
ATOM 1377 N N . ASP A 1 173 ? -5.232 2.467 -11.732 1.00 92.19 173 ASP A N 1
ATOM 1378 C CA . ASP A 1 173 ? -5.470 3.651 -10.887 1.00 92.19 173 ASP A CA 1
ATOM 1379 C C . ASP A 1 173 ? -6.960 4.020 -10.769 1.00 92.19 173 ASP A C 1
ATOM 1381 O O . ASP A 1 173 ? -7.496 4.191 -9.667 1.00 92.19 173 ASP A O 1
ATOM 1385 N N . ASN A 1 174 ? -7.660 4.074 -11.906 1.00 92.00 174 ASN A N 1
ATOM 1386 C CA . ASN A 1 174 ? -9.079 4.422 -11.961 1.00 92.00 174 ASN A CA 1
ATOM 1387 C C . ASN A 1 174 ? -9.956 3.321 -11.356 1.00 92.00 174 ASN A C 1
ATOM 1389 O O . ASN A 1 174 ? -10.869 3.599 -10.579 1.00 92.00 174 ASN A O 1
ATOM 1393 N N . GLU A 1 175 ? -9.687 2.062 -11.691 1.00 95.00 175 GLU A N 1
ATOM 1394 C CA . GLU A 1 175 ? -10.402 0.889 -11.199 1.00 95.00 175 GLU A CA 1
ATOM 1395 C C . GLU A 1 175 ? -10.243 0.748 -9.684 1.00 95.00 175 GLU A C 1
ATOM 1397 O O . GLU A 1 175 ? -11.223 0.475 -8.989 1.00 95.00 175 GLU A O 1
ATOM 1402 N N . ILE A 1 176 ? -9.039 1.005 -9.167 1.00 96.38 176 ILE A N 1
ATOM 1403 C CA . ILE A 1 176 ? -8.725 1.077 -7.739 1.00 96.38 176 ILE A CA 1
ATOM 1404 C C . ILE A 1 176 ? -9.578 2.159 -7.084 1.00 96.38 176 ILE A C 1
ATOM 1406 O O . ILE A 1 176 ? -10.271 1.876 -6.103 1.00 96.38 176 ILE A O 1
ATOM 1410 N N . ALA A 1 177 ? -9.576 3.376 -7.636 1.00 94.50 177 ALA A N 1
ATOM 1411 C CA . ALA A 1 177 ? -10.329 4.486 -7.067 1.00 94.50 177 ALA A CA 1
ATOM 1412 C C . ALA A 1 177 ? -11.843 4.214 -7.066 1.00 94.50 177 ALA A C 1
ATOM 1414 O O . ALA A 1 177 ? -12.516 4.384 -6.046 1.00 94.50 177 ALA A O 1
ATOM 1415 N N . VAL A 1 178 ? -12.386 3.725 -8.183 1.00 94.56 178 VAL A N 1
ATOM 1416 C CA . VAL A 1 178 ? -13.807 3.380 -8.319 1.00 94.56 178 VAL A CA 1
ATOM 1417 C C . VAL A 1 178 ? -14.199 2.257 -7.362 1.00 94.56 178 VAL A C 1
ATOM 1419 O O . VAL A 1 178 ? -15.236 2.358 -6.703 1.00 94.56 178 VAL A O 1
ATOM 1422 N N . LEU A 1 179 ? -13.396 1.195 -7.264 1.00 96.06 179 LEU A N 1
ATOM 1423 C CA . LEU A 1 179 ? -13.680 0.067 -6.380 1.00 96.06 179 LEU A CA 1
ATOM 1424 C C . LEU A 1 179 ? -13.645 0.490 -4.910 1.00 96.06 179 LEU A C 1
ATOM 1426 O O . LEU A 1 179 ? -14.555 0.146 -4.156 1.00 96.06 179 LEU A O 1
ATOM 1430 N N . ALA A 1 180 ? -12.640 1.271 -4.517 1.00 96.19 180 ALA A N 1
ATOM 1431 C CA . ALA A 1 180 ? -12.500 1.763 -3.154 1.00 96.19 180 ALA A CA 1
ATOM 1432 C C . ALA A 1 180 ? -13.685 2.638 -2.736 1.00 96.19 180 ALA A C 1
ATOM 1434 O O . ALA A 1 180 ? -14.236 2.432 -1.656 1.00 96.19 180 ALA A O 1
ATOM 1435 N N . ARG A 1 181 ? -14.144 3.543 -3.617 1.00 94.44 181 ARG A N 1
ATOM 1436 C CA . ARG A 1 181 ? -15.344 4.364 -3.379 1.00 94.44 181 ARG A CA 1
ATOM 1437 C C . ARG A 1 181 ? -16.612 3.523 -3.278 1.00 94.44 181 ARG A C 1
ATOM 1439 O O . ARG A 1 181 ? -17.408 3.739 -2.372 1.00 94.44 181 ARG A O 1
ATOM 1446 N N . LYS A 1 182 ? -16.796 2.547 -4.173 1.00 95.69 182 LYS A N 1
ATOM 1447 C CA . LYS A 1 182 ? -17.971 1.655 -4.154 1.00 95.69 182 LYS A CA 1
ATOM 1448 C C . LYS A 1 182 ? -18.058 0.812 -2.883 1.00 95.69 182 LYS A C 1
ATOM 1450 O O . LYS A 1 182 ? -19.158 0.511 -2.437 1.00 95.69 182 LYS A O 1
ATOM 1455 N N . LEU A 1 183 ? -16.914 0.415 -2.332 1.00 95.44 183 LEU A N 1
ATOM 1456 C CA . LEU A 1 183 ? -16.825 -0.379 -1.105 1.00 95.44 183 LEU A CA 1
ATOM 1457 C C . LEU A 1 183 ? -16.656 0.476 0.162 1.00 95.44 183 LEU A C 1
ATOM 1459 O O . LEU A 1 183 ? -16.528 -0.090 1.244 1.00 95.44 183 LEU A O 1
ATOM 1463 N N . ASP A 1 184 ? -16.614 1.805 0.024 1.00 95.50 184 ASP A N 1
ATOM 1464 C CA . ASP A 1 184 ? -16.298 2.780 1.076 1.00 95.50 184 ASP A CA 1
ATOM 1465 C C . ASP A 1 184 ? -15.058 2.423 1.925 1.00 95.50 184 ASP A C 1
ATOM 1467 O O . ASP A 1 184 ? -15.003 2.608 3.145 1.00 95.50 184 ASP A O 1
ATOM 1471 N N . CYS A 1 185 ? -14.019 1.910 1.273 1.00 96.56 185 CYS A N 1
ATOM 1472 C CA . CYS A 1 185 ? -12.852 1.351 1.944 1.00 96.56 185 CYS A CA 1
ATOM 1473 C C . CYS A 1 185 ? -11.548 2.053 1.526 1.00 96.56 185 CYS A C 1
ATOM 1475 O O . CYS A 1 185 ? -11.506 2.692 0.471 1.00 96.56 185 CYS A O 1
ATOM 1477 N N . PRO A 1 186 ? -10.491 1.995 2.356 1.00 97.44 186 PRO A N 1
ATOM 1478 C CA . PRO A 1 186 ? -9.232 2.647 2.035 1.00 97.44 186 PRO A CA 1
ATOM 1479 C C . PRO A 1 186 ? -8.490 2.002 0.854 1.00 97.44 186 PRO A C 1
ATOM 1481 O O . PRO A 1 186 ? -8.587 0.799 0.604 1.00 97.44 186 PRO A O 1
ATOM 1484 N N . VAL A 1 187 ? -7.704 2.827 0.161 1.00 97.75 187 VAL A N 1
ATOM 1485 C CA . VAL A 1 187 ? -6.711 2.442 -0.846 1.00 97.75 187 VAL A CA 1
ATOM 1486 C C . VAL A 1 187 ? -5.332 2.423 -0.203 1.00 97.75 187 VAL A C 1
ATOM 1488 O O . VAL A 1 187 ? -4.926 3.416 0.394 1.00 97.75 187 VAL A O 1
ATOM 1491 N N . LEU A 1 188 ? -4.581 1.341 -0.377 1.00 97.19 188 LEU A N 1
ATOM 1492 C CA . LEU A 1 188 ? -3.160 1.263 -0.046 1.00 97.19 188 LEU A CA 1
ATOM 1493 C C . LEU A 1 188 ? -2.322 1.354 -1.326 1.00 97.19 188 LEU A C 1
ATOM 1495 O O . LEU A 1 188 ? -2.394 0.473 -2.181 1.00 97.19 188 LEU A O 1
ATOM 1499 N N . SER A 1 189 ? -1.495 2.391 -1.427 1.00 94.69 189 SER A N 1
ATOM 1500 C CA . SER A 1 189 ? -0.505 2.565 -2.498 1.00 94.69 189 SER A CA 1
ATOM 1501 C C . SER A 1 189 ? 0.651 3.447 -2.000 1.00 94.69 189 SER A C 1
ATOM 1503 O O . SER A 1 189 ? 0.624 3.969 -0.885 1.00 94.69 189 SER A O 1
ATOM 1505 N N . TYR A 1 190 ? 1.696 3.593 -2.806 1.00 90.00 190 TYR A N 1
ATOM 1506 C CA . TYR A 1 190 ? 2.726 4.628 -2.670 1.00 90.00 190 TYR A CA 1
ATOM 1507 C C . TYR A 1 190 ? 2.641 5.665 -3.803 1.00 90.00 190 TYR A C 1
ATOM 1509 O O . TYR A 1 190 ? 3.479 6.563 -3.876 1.00 90.00 190 TYR A O 1
ATOM 1517 N N . ASP A 1 191 ? 1.675 5.538 -4.719 1.00 88.50 191 ASP A N 1
ATOM 1518 C CA . ASP A 1 191 ? 1.497 6.509 -5.792 1.00 88.50 191 ASP A CA 1
ATOM 1519 C C . ASP A 1 191 ? 0.897 7.801 -5.225 1.00 88.50 191 ASP A C 1
ATOM 1521 O O . ASP A 1 191 ? -0.049 7.791 -4.431 1.00 88.50 191 ASP A O 1
ATOM 1525 N N . SER A 1 192 ? 1.491 8.931 -5.593 1.00 88.50 192 SER A N 1
ATOM 1526 C CA . SER A 1 192 ? 1.009 10.243 -5.185 1.00 88.50 192 SER A CA 1
ATOM 1527 C C . SER A 1 192 ? -0.283 10.645 -5.879 1.00 88.50 192 SER A C 1
ATOM 1529 O O . SER A 1 192 ? -0.979 11.531 -5.388 1.00 88.50 192 SER A O 1
ATOM 1531 N N . ASP A 1 193 ? -0.611 10.021 -7.006 1.00 88.12 193 ASP A N 1
ATOM 1532 C CA . ASP A 1 193 ? -1.802 10.381 -7.760 1.00 88.12 193 ASP A CA 1
ATOM 1533 C C . ASP A 1 193 ? -3.063 10.116 -6.925 1.00 88.12 193 ASP A C 1
ATOM 1535 O O . ASP A 1 193 ? -4.007 10.902 -6.967 1.00 88.12 193 ASP A O 1
ATOM 1539 N N . PHE A 1 194 ? -3.062 9.129 -6.023 1.00 90.94 194 PHE A N 1
ATOM 1540 C CA . PHE A 1 194 ? -4.199 8.870 -5.129 1.00 90.94 194 PHE A CA 1
ATOM 1541 C C . PHE A 1 194 ? -4.537 10.013 -4.160 1.00 90.94 194 PHE A C 1
ATOM 1543 O O . PHE A 1 194 ? -5.678 10.083 -3.700 1.00 90.94 194 PHE A O 1
ATOM 1550 N N . TYR A 1 195 ? -3.628 10.967 -3.911 1.00 88.69 195 TYR A N 1
ATOM 1551 C CA . TYR A 1 195 ? -3.966 12.175 -3.145 1.00 88.69 195 TYR A CA 1
ATOM 1552 C C . TYR A 1 195 ? -5.025 13.045 -3.847 1.00 88.69 195 TYR A C 1
ATOM 1554 O O . TYR A 1 195 ? -5.713 13.814 -3.185 1.00 88.69 195 TYR A O 1
ATOM 1562 N N . ILE A 1 196 ? -5.194 12.926 -5.168 1.00 87.00 196 ILE A N 1
ATOM 1563 C CA . ILE A 1 196 ? -6.178 13.710 -5.933 1.00 87.00 196 ILE A CA 1
ATOM 1564 C C . ILE A 1 196 ? -7.393 12.895 -6.408 1.00 87.00 196 ILE A C 1
ATOM 1566 O O . ILE A 1 196 ? -8.315 13.475 -6.968 1.00 87.00 196 ILE A O 1
ATOM 1570 N N . HIS A 1 197 ? -7.449 11.584 -6.141 1.00 85.31 197 HIS A N 1
ATOM 1571 C CA . HIS A 1 197 ? -8.524 10.685 -6.609 1.00 85.31 197 HIS A CA 1
ATOM 1572 C C . HIS A 1 197 ? -9.778 10.659 -5.708 1.00 85.31 197 HIS A C 1
ATOM 1574 O O . HIS A 1 197 ? -10.634 9.788 -5.863 1.00 85.31 197 HIS A O 1
ATOM 1580 N N . ASN A 1 198 ? -9.893 11.578 -4.741 1.00 88.12 198 ASN A N 1
ATOM 1581 C CA . ASN A 1 198 ? -11.002 11.633 -3.777 1.00 88.12 198 ASN A CA 1
ATOM 1582 C C . ASN A 1 198 ? -11.338 10.257 -3.155 1.00 88.12 198 ASN A C 1
ATOM 1584 O O . ASN A 1 198 ? -12.478 9.789 -3.170 1.00 88.12 198 ASN A O 1
ATOM 1588 N N . VAL A 1 199 ? -10.312 9.584 -2.634 1.00 92.62 199 VAL A N 1
ATOM 1589 C CA . VAL A 1 199 ? -10.420 8.296 -1.938 1.00 92.62 199 VAL A CA 1
ATOM 1590 C C . VAL A 1 199 ? -9.859 8.407 -0.525 1.00 92.62 199 VAL A C 1
ATOM 1592 O O . VAL A 1 199 ? -9.044 9.282 -0.231 1.00 92.62 199 VAL A O 1
ATOM 1595 N N . LYS A 1 200 ? -10.285 7.495 0.353 1.00 95.25 200 LYS A N 1
ATOM 1596 C CA . LYS A 1 200 ? -9.607 7.221 1.624 1.00 95.25 200 LYS A CA 1
ATOM 1597 C C . LYS A 1 200 ? -8.248 6.603 1.279 1.00 95.25 200 LYS A C 1
ATOM 1599 O O . LYS A 1 200 ? -8.206 5.458 0.850 1.00 95.25 200 LYS A O 1
ATOM 1604 N N . TYR A 1 201 ? -7.155 7.345 1.386 1.00 95.38 201 TYR A N 1
ATOM 1605 C CA . TYR A 1 201 ? -5.836 6.897 0.931 1.00 95.38 201 TYR A CA 1
ATOM 1606 C C . TYR A 1 201 ? -4.900 6.634 2.109 1.00 95.38 201 TYR A C 1
ATOM 1608 O O . TYR A 1 201 ? -4.720 7.489 2.967 1.00 95.38 201 TYR A O 1
ATOM 1616 N N . ILE A 1 202 ? -4.280 5.460 2.138 1.00 95.75 202 ILE A N 1
ATOM 1617 C CA . ILE A 1 202 ? -3.237 5.079 3.087 1.00 95.75 202 ILE A CA 1
ATOM 1618 C C . ILE A 1 202 ? -1.915 5.026 2.314 1.00 95.75 202 ILE A C 1
ATOM 1620 O O . ILE A 1 202 ? -1.693 4.085 1.545 1.00 95.75 202 ILE A O 1
ATOM 1624 N N . PRO A 1 203 ? -1.005 5.996 2.511 1.00 92.81 203 PRO A N 1
ATOM 1625 C CA . PRO A 1 203 ? 0.321 5.928 1.920 1.00 92.81 203 PRO A CA 1
ATOM 1626 C C . PRO A 1 203 ? 1.106 4.780 2.560 1.00 92.81 203 PRO A C 1
ATOM 1628 O O . PRO A 1 203 ? 1.288 4.759 3.781 1.00 92.81 203 PRO A O 1
ATOM 1631 N N . TYR A 1 204 ? 1.625 3.852 1.755 1.00 91.50 204 TYR A N 1
ATOM 1632 C CA . TYR A 1 204 ? 2.291 2.634 2.237 1.00 91.50 204 TYR A CA 1
ATOM 1633 C C . TYR A 1 204 ? 3.415 2.907 3.248 1.00 91.50 204 TYR A C 1
ATOM 1635 O O . TYR A 1 204 ? 3.569 2.179 4.225 1.00 91.50 204 TYR A O 1
ATOM 1643 N N . VAL A 1 205 ? 4.162 4.000 3.073 1.00 86.75 205 VAL A N 1
ATOM 1644 C CA . VAL A 1 205 ? 5.237 4.412 3.997 1.00 86.75 205 VAL A CA 1
ATOM 1645 C C . VAL A 1 205 ? 4.776 4.702 5.423 1.00 86.75 205 VAL A C 1
ATOM 1647 O O . VAL A 1 205 ? 5.604 4.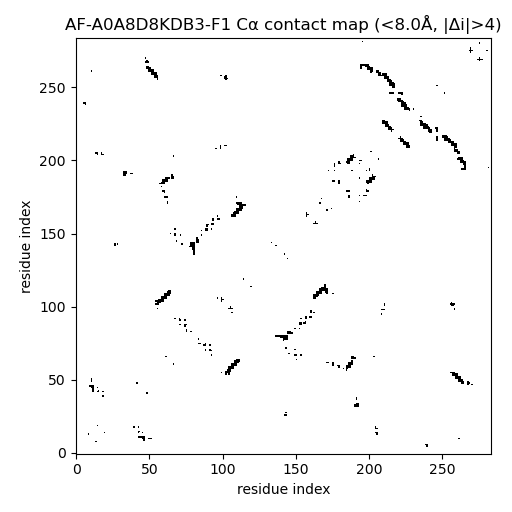730 6.331 1.00 86.75 205 VAL A O 1
ATOM 1650 N N . THR A 1 206 ? 3.480 4.921 5.635 1.00 88.94 206 THR A N 1
ATOM 1651 C CA . THR A 1 206 ? 2.902 5.140 6.966 1.00 88.94 206 THR A CA 1
ATOM 1652 C C . THR A 1 206 ? 2.489 3.835 7.646 1.00 88.94 206 THR A C 1
ATOM 1654 O O . THR A 1 206 ? 2.274 3.835 8.854 1.00 88.94 206 THR A O 1
ATOM 1657 N N . VAL A 1 207 ? 2.411 2.720 6.907 1.00 90.06 207 VAL A N 1
ATOM 1658 C CA . VAL A 1 207 ? 1.940 1.432 7.426 1.00 90.06 207 VAL A CA 1
ATOM 1659 C C . VAL A 1 207 ? 3.016 0.753 8.265 1.00 90.06 207 VAL A C 1
ATOM 1661 O O . VAL A 1 207 ? 4.102 0.386 7.796 1.00 90.06 207 VAL A O 1
ATOM 1664 N N . ASN A 1 208 ? 2.686 0.507 9.528 1.00 88.06 208 ASN A N 1
ATOM 1665 C CA . ASN A 1 208 ? 3.541 -0.235 10.431 1.00 88.06 208 ASN A CA 1
ATOM 1666 C C . ASN A 1 208 ? 3.351 -1.746 10.245 1.00 88.06 208 ASN A C 1
ATOM 166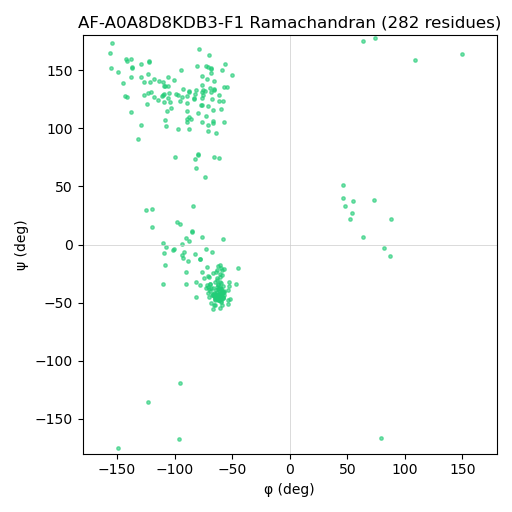8 O O . ASN A 1 208 ? 2.255 -2.281 10.362 1.00 88.06 208 ASN A O 1
ATOM 1672 N N . HIS A 1 209 ? 4.447 -2.465 10.008 1.00 88.94 209 HIS A N 1
ATOM 1673 C CA . HIS A 1 209 ? 4.440 -3.917 9.783 1.00 88.94 209 HIS A CA 1
ATOM 1674 C C . HIS A 1 209 ? 4.444 -4.715 11.098 1.00 88.94 209 HIS A C 1
ATOM 1676 O O . HIS A 1 209 ? 5.058 -5.780 11.199 1.00 88.94 209 HIS A O 1
ATOM 1682 N N . LYS A 1 210 ? 3.807 -4.166 12.131 1.00 88.75 210 LYS A N 1
ATOM 1683 C CA . LYS A 1 210 ? 3.634 -4.785 13.442 1.00 88.75 210 LYS A CA 1
ATOM 1684 C C . LYS A 1 210 ? 2.155 -4.765 13.778 1.00 88.75 210 LYS A C 1
ATOM 1686 O O . LYS A 1 210 ? 1.481 -3.776 13.516 1.00 88.75 210 LYS A O 1
ATOM 1691 N N . VAL A 1 211 ? 1.682 -5.860 14.360 1.00 89.81 211 VAL A N 1
ATOM 1692 C CA . VAL A 1 211 ? 0.302 -5.954 14.828 1.00 89.81 211 VAL A CA 1
ATOM 1693 C C . VAL A 1 211 ? 0.243 -5.421 16.247 1.00 89.81 211 VAL A C 1
ATOM 1695 O O . VAL A 1 211 ? 1.040 -5.817 17.104 1.00 89.81 211 VAL A O 1
ATOM 1698 N N . TYR A 1 212 ? -0.716 -4.541 16.473 1.00 89.81 212 TYR A N 1
ATOM 1699 C CA . TYR A 1 212 ? -1.059 -4.024 17.781 1.00 89.81 212 TYR A CA 1
ATOM 1700 C C . TYR A 1 212 ? -2.363 -4.672 18.224 1.00 89.81 212 TYR A C 1
ATOM 1702 O O . TYR A 1 212 ? -3.226 -4.955 17.395 1.00 89.81 212 TYR A O 1
ATOM 1710 N N . ARG A 1 213 ? -2.492 -4.940 19.518 1.00 90.19 213 ARG A N 1
ATOM 1711 C CA . ARG A 1 213 ? -3.750 -5.347 20.139 1.00 90.19 213 ARG A CA 1
ATOM 1712 C C . ARG A 1 213 ? -4.207 -4.210 21.030 1.00 90.19 213 ARG A C 1
ATOM 1714 O O . ARG A 1 213 ? -3.427 -3.767 21.868 1.00 90.19 213 ARG A O 1
ATOM 1721 N N . LYS A 1 214 ? -5.444 -3.764 20.855 1.00 87.88 214 LYS A N 1
ATOM 1722 C CA . LYS A 1 214 ? -6.096 -2.840 21.777 1.00 87.88 214 LYS A CA 1
ATOM 1723 C C . LYS A 1 214 ? -7.100 -3.621 22.606 1.00 87.88 214 LYS A C 1
ATOM 1725 O O . LYS A 1 214 ? -7.882 -4.393 22.052 1.00 87.88 214 LYS A O 1
ATOM 1730 N N . VAL A 1 215 ? -7.034 -3.448 23.916 1.00 86.62 215 VAL A N 1
ATOM 1731 C CA . VAL A 1 215 ? -7.977 -4.002 24.888 1.00 86.62 215 VAL A CA 1
ATOM 1732 C C . VAL A 1 215 ? -8.692 -2.829 25.516 1.00 86.62 215 VAL A C 1
ATOM 1734 O O . VAL A 1 215 ? -8.029 -1.928 26.020 1.00 86.62 215 VAL A O 1
ATOM 1737 N N . ILE A 1 216 ? -10.012 -2.828 25.447 1.00 84.81 216 ILE A N 1
ATOM 1738 C CA . ILE A 1 216 ? -10.862 -1.802 26.036 1.00 84.81 216 ILE A CA 1
ATOM 1739 C C . ILE A 1 216 ? -11.502 -2.430 27.275 1.00 84.81 216 ILE A C 1
ATOM 1741 O O . ILE A 1 216 ? -12.043 -3.537 27.205 1.00 84.81 216 ILE A O 1
ATOM 1745 N N . GLY A 1 217 ? -11.348 -1.762 28.415 1.00 79.94 217 GLY A N 1
ATOM 1746 C CA . GLY A 1 217 ? -11.969 -2.136 29.6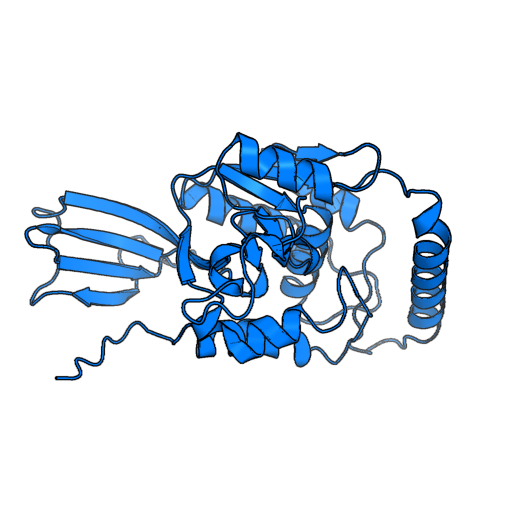81 1.00 79.94 217 GLY A CA 1
ATOM 1747 C C . GLY A 1 217 ? -13.263 -1.364 29.932 1.00 79.94 217 GLY A C 1
ATOM 1748 O O . GLY A 1 217 ? -13.781 -0.686 29.040 1.00 79.94 217 GLY A O 1
ATOM 1749 N N . ASP A 1 218 ? -13.764 -1.439 31.160 1.00 65.12 218 ASP A N 1
ATOM 1750 C CA . ASP A 1 218 ? -14.847 -0.578 31.631 1.00 65.12 218 ASP A CA 1
ATOM 1751 C C . ASP A 1 218 ? -14.299 0.835 31.944 1.00 65.12 218 ASP A C 1
ATOM 1753 O O . ASP A 1 218 ? -13.154 0.986 32.378 1.00 65.12 218 ASP A O 1
ATOM 1757 N N . GLU A 1 219 ? -15.100 1.877 31.684 1.00 63.47 219 GLU A N 1
ATOM 1758 C CA . GLU A 1 219 ? -14.777 3.304 31.930 1.00 63.47 219 GLU A CA 1
ATOM 1759 C C . GLU A 1 219 ? -13.745 3.968 30.981 1.00 63.47 219 GLU A C 1
ATOM 1761 O O . GLU A 1 219 ? -12.936 4.782 31.411 1.00 63.47 219 GLU A O 1
ATOM 1766 N N . GLU A 1 220 ? -13.764 3.657 29.676 1.00 63.72 220 GLU A N 1
ATOM 1767 C CA . GLU A 1 220 ? -12.848 4.229 28.650 1.00 63.72 220 GLU A CA 1
ATOM 1768 C C . GLU A 1 220 ? -11.353 3.904 28.842 1.00 63.72 220 GLU A C 1
ATOM 1770 O O . GLU A 1 220 ? -10.494 4.379 28.089 1.00 63.72 220 GLU A O 1
ATOM 1775 N N . ASN A 1 221 ? -11.023 3.044 29.803 1.00 74.50 221 ASN A N 1
ATOM 1776 C CA . ASN A 1 221 ? -9.666 2.562 29.989 1.00 74.50 221 ASN A CA 1
ATOM 1777 C C . ASN A 1 221 ? -9.272 1.650 28.823 1.00 74.50 221 ASN A C 1
ATOM 1779 O O . ASN A 1 221 ? -10.031 0.767 28.416 1.00 74.50 221 ASN A O 1
ATOM 1783 N N . TYR A 1 222 ? -8.066 1.834 28.285 1.00 77.94 222 TYR A N 1
ATOM 1784 C CA . TYR A 1 222 ? -7.544 0.946 27.252 1.00 77.94 222 TYR A CA 1
ATOM 1785 C C . TYR A 1 222 ? -6.083 0.590 27.474 1.00 77.94 222 TYR A C 1
ATOM 1787 O O . TYR A 1 222 ? -5.295 1.375 28.000 1.00 77.94 222 TYR A O 1
ATOM 1795 N N . GLU A 1 223 ? -5.704 -0.583 26.983 1.00 82.62 223 GLU A N 1
ATOM 1796 C CA . GLU A 1 223 ? -4.337 -1.081 26.950 1.00 82.62 223 GLU A CA 1
ATOM 1797 C C . GLU A 1 223 ? -3.945 -1.426 25.509 1.00 82.62 223 GLU A C 1
ATOM 1799 O O . GLU A 1 223 ? -4.676 -2.113 24.795 1.00 82.62 223 GLU A O 1
ATOM 1804 N N . ILE A 1 224 ? -2.787 -0.928 25.066 1.00 82.38 224 ILE A N 1
ATOM 1805 C CA . ILE A 1 224 ? -2.220 -1.241 23.751 1.00 82.38 224 ILE A CA 1
ATOM 1806 C C . ILE A 1 224 ? -0.990 -2.120 23.934 1.00 82.38 224 ILE A C 1
ATOM 1808 O O . ILE A 1 224 ? 0.004 -1.726 24.551 1.00 82.38 224 ILE A O 1
ATOM 1812 N N . GLU A 1 225 ? -1.027 -3.286 23.309 1.00 85.31 225 GLU A N 1
ATOM 1813 C CA . GLU A 1 225 ? 0.031 -4.284 23.335 1.00 85.31 225 GLU A CA 1
ATOM 1814 C C . GLU A 1 225 ? 0.661 -4.463 21.950 1.00 85.31 225 GLU A C 1
ATOM 1816 O O . GLU A 1 225 ? -0.027 -4.522 20.928 1.00 85.31 225 GLU A O 1
ATOM 1821 N N . LEU A 1 226 ? 1.985 -4.624 21.908 1.00 83.00 226 LEU A N 1
ATOM 1822 C CA . LEU A 1 226 ? 2.679 -5.097 20.712 1.00 83.00 226 LEU A CA 1
ATOM 1823 C C . LEU A 1 226 ? 2.625 -6.628 20.635 1.00 83.00 226 LEU A C 1
ATOM 1825 O O . LEU A 1 226 ? 3.113 -7.306 21.542 1.00 83.00 226 LEU A O 1
ATOM 1829 N N . VAL A 1 227 ? 2.139 -7.164 19.514 1.00 81.19 227 VAL A N 1
ATOM 1830 C CA . VAL A 1 227 ? 2.115 -8.610 19.263 1.00 81.19 227 VAL A CA 1
ATOM 1831 C C . VAL A 1 227 ? 3.416 -9.046 18.584 1.00 81.19 227 VAL A C 1
ATOM 1833 O O . VAL A 1 227 ? 3.639 -8.780 17.400 1.00 81.19 227 VAL A O 1
ATOM 1836 N N . ASP A 1 228 ? 4.282 -9.749 19.316 1.00 70.62 228 ASP A N 1
ATOM 1837 C CA . ASP A 1 228 ? 5.550 -10.267 18.787 1.00 70.62 228 ASP A CA 1
ATOM 1838 C C . ASP A 1 228 ? 5.378 -11.673 18.181 1.00 70.62 228 ASP A C 1
ATOM 1840 O O . ASP A 1 228 ? 5.037 -12.627 18.876 1.00 70.62 228 ASP A O 1
ATOM 1844 N N . LYS A 1 229 ? 5.704 -11.848 16.887 1.00 59.72 229 LYS A N 1
ATOM 1845 C CA . LYS A 1 229 ? 5.622 -13.156 16.189 1.00 59.72 229 LYS A CA 1
ATOM 1846 C C . LYS A 1 229 ? 6.502 -14.255 16.822 1.00 59.72 229 LYS A C 1
ATOM 1848 O O . LYS A 1 229 ? 6.284 -15.429 16.545 1.00 59.72 229 LYS A O 1
ATOM 1853 N N . ARG A 1 230 ? 7.525 -13.890 17.608 1.00 54.97 230 ARG A N 1
ATOM 1854 C CA . ARG A 1 230 ? 8.580 -14.802 18.099 1.00 54.97 230 ARG A CA 1
ATOM 1855 C C . ARG A 1 230 ? 8.406 -15.266 19.547 1.00 54.97 230 ARG A C 1
ATOM 1857 O O . ARG A 1 230 ? 9.212 -16.070 20.003 1.00 54.97 230 ARG A O 1
ATOM 1864 N N . LYS A 1 231 ? 7.415 -14.762 20.289 1.00 48.28 231 LYS A N 1
ATOM 1865 C CA . LYS A 1 231 ? 7.242 -15.088 21.712 1.00 48.28 231 LYS A CA 1
ATOM 1866 C C . LYS A 1 231 ? 5.853 -15.671 21.988 1.00 48.28 231 LYS A C 1
ATOM 1868 O O . LYS A 1 231 ? 4.881 -15.325 21.330 1.00 48.28 231 LYS A O 1
ATOM 1873 N N . SER A 1 232 ? 5.787 -16.588 22.956 1.00 43.84 232 SER A N 1
ATOM 1874 C CA . SER A 1 232 ? 4.541 -17.178 23.472 1.00 43.84 232 SER A CA 1
ATOM 1875 C C . SER A 1 232 ? 3.568 -16.096 23.975 1.00 43.84 232 SER A C 1
ATOM 1877 O O . SER A 1 232 ? 4.013 -15.027 24.395 1.00 43.84 232 SER A O 1
ATOM 1879 N N . LYS A 1 233 ? 2.257 -16.402 23.990 1.00 48.56 233 LYS A N 1
ATOM 1880 C CA . LYS A 1 233 ? 1.121 -15.528 24.378 1.00 48.56 233 LYS A CA 1
ATOM 1881 C C . LYS A 1 233 ? 1.319 -14.697 25.665 1.00 48.56 233 LYS A C 1
ATOM 1883 O O . LYS A 1 233 ? 0.624 -13.709 25.837 1.00 48.56 233 LYS A O 1
ATOM 1888 N N . ARG A 1 234 ? 2.247 -15.070 26.556 1.00 45.50 234 ARG A N 1
ATOM 1889 C CA . ARG A 1 234 ? 2.539 -14.383 27.832 1.00 45.50 234 ARG A CA 1
ATOM 1890 C C . ARG A 1 234 ? 3.569 -13.242 27.759 1.00 45.50 234 ARG A C 1
ATOM 1892 O O . ARG A 1 234 ? 3.923 -12.702 28.798 1.00 45.50 234 ARG A O 1
ATOM 1899 N N . ALA A 1 235 ? 4.090 -12.892 26.582 1.00 52.34 235 ALA A N 1
ATOM 1900 C CA . ALA A 1 235 ? 5.182 -11.917 26.455 1.00 52.34 235 ALA A CA 1
ATOM 1901 C C . ALA A 1 235 ? 4.870 -10.743 25.512 1.00 52.34 235 ALA A C 1
ATOM 1903 O O . ALA A 1 235 ? 5.786 -10.199 24.886 1.00 52.34 235 ALA A O 1
ATOM 1904 N N . ASN A 1 236 ? 3.598 -10.357 25.393 1.00 59.91 236 ASN A N 1
ATOM 1905 C CA . ASN A 1 236 ? 3.242 -9.115 24.716 1.00 59.91 236 ASN A CA 1
ATOM 1906 C C . ASN A 1 236 ? 3.777 -7.928 25.521 1.00 59.91 236 ASN A C 1
ATOM 1908 O O . ASN A 1 236 ? 3.651 -7.872 26.744 1.00 59.91 236 ASN A O 1
ATOM 1912 N N . ARG A 1 237 ? 4.414 -6.981 24.830 1.00 68.19 237 ARG A N 1
ATOM 1913 C CA . ARG A 1 237 ? 4.941 -5.777 25.472 1.00 68.19 237 ARG A CA 1
ATOM 1914 C C . ARG A 1 237 ? 3.862 -4.705 25.462 1.00 68.19 237 ARG A C 1
ATOM 1916 O O . ARG A 1 237 ? 3.509 -4.216 24.390 1.00 68.19 237 ARG A O 1
ATOM 1923 N N . VAL A 1 238 ? 3.399 -4.326 26.645 1.00 70.00 238 VAL A N 1
ATOM 1924 C CA . VAL A 1 238 ? 2.513 -3.177 26.857 1.00 70.00 238 VAL A CA 1
ATOM 1925 C C . VAL A 1 238 ? 3.227 -1.906 26.409 1.00 70.00 238 VAL A C 1
ATOM 1927 O O . VAL A 1 238 ? 4.378 -1.672 26.784 1.00 70.00 238 VAL A O 1
ATOM 1930 N N . LEU A 1 239 ? 2.573 -1.110 25.569 1.00 69.19 239 LEU A N 1
ATOM 1931 C CA . LEU A 1 239 ? 3.127 0.131 25.028 1.00 69.19 239 LEU A CA 1
ATOM 1932 C C . LEU A 1 239 ? 2.438 1.374 25.581 1.00 69.19 239 LEU A C 1
ATOM 1934 O O . LEU A 1 239 ? 3.097 2.398 25.734 1.00 69.19 239 LEU A O 1
ATOM 1938 N N . ALA A 1 240 ? 1.138 1.295 25.859 1.00 65.62 240 ALA A N 1
ATOM 1939 C CA . ALA A 1 240 ? 0.379 2.403 26.420 1.00 65.62 240 ALA A CA 1
ATOM 1940 C C . ALA A 1 240 ? -0.846 1.917 27.183 1.00 65.62 240 ALA A C 1
ATOM 1942 O O . ALA A 1 240 ? -1.411 0.873 26.854 1.00 65.62 240 ALA A O 1
ATOM 1943 N N . LYS A 1 241 ? -1.237 2.718 28.174 1.00 69.31 241 LYS A N 1
ATOM 1944 C CA . LYS A 1 241 ? -2.428 2.543 28.999 1.00 69.31 241 LYS A CA 1
ATOM 1945 C C . LYS A 1 241 ? -3.109 3.887 29.210 1.00 69.31 241 LYS A C 1
ATOM 1947 O O . LYS A 1 241 ? -2.413 4.891 29.355 1.00 69.31 241 LYS A O 1
ATOM 1952 N N . GLN A 1 242 ? -4.433 3.885 29.245 1.00 61.94 242 GLN A N 1
ATOM 1953 C CA . GLN A 1 242 ? -5.248 4.986 29.752 1.00 61.94 242 GLN A CA 1
ATOM 1954 C C . GLN A 1 242 ? -6.039 4.460 30.959 1.00 61.94 242 GLN A C 1
ATOM 1956 O O . GLN A 1 242 ? -6.656 3.405 30.834 1.00 61.94 242 GLN A O 1
ATOM 1961 N N . GLY A 1 243 ? -5.942 5.149 32.106 1.00 53.22 243 GLY A N 1
ATOM 1962 C CA . GLY A 1 243 ? -6.491 4.717 33.406 1.00 53.22 243 GLY A CA 1
ATOM 1963 C C . GLY A 1 243 ? -5.444 4.276 34.442 1.00 53.22 243 GLY A C 1
ATOM 1964 O O . GLY A 1 243 ? -4.318 3.920 34.085 1.00 53.22 243 GLY A O 1
ATOM 1965 N N . GLU A 1 244 ? -5.801 4.292 35.733 1.00 42.50 244 GLU A N 1
ATOM 1966 C CA . GLU A 1 244 ? -5.000 3.696 36.817 1.00 42.50 244 GLU A CA 1
ATOM 1967 C C . GLU A 1 244 ? -5.364 2.208 36.977 1.00 42.50 244 GLU A C 1
ATOM 1969 O O . GLU A 1 244 ? -6.371 1.872 37.589 1.00 42.50 244 GLU A O 1
ATOM 1974 N N . GLY A 1 245 ? -4.556 1.299 36.417 1.00 53.56 245 GLY A N 1
ATOM 1975 C CA . GLY A 1 245 ? -4.742 -0.150 36.587 1.00 53.56 245 GLY A CA 1
ATOM 1976 C C . GLY A 1 245 ? -4.263 -0.996 35.402 1.00 53.56 245 GLY A C 1
ATOM 1977 O O . GLY A 1 245 ? -4.005 -0.494 34.309 1.00 53.56 245 GLY A O 1
ATOM 1978 N N . VAL A 1 246 ? -4.095 -2.303 35.618 1.00 54.41 246 VAL A N 1
ATOM 1979 C CA . VAL A 1 246 ? -3.996 -3.298 34.534 1.00 54.41 246 VAL A CA 1
ATOM 1980 C C . VAL A 1 246 ? -5.423 -3.719 34.206 1.00 54.41 246 VAL A C 1
ATOM 1982 O O . VAL A 1 246 ? -6.165 -4.013 35.137 1.00 54.41 246 VAL A O 1
ATOM 1985 N N . VAL A 1 247 ? -5.812 -3.749 32.926 1.00 54.00 247 VAL A N 1
ATOM 1986 C CA . VAL A 1 247 ? -7.142 -4.256 32.553 1.00 54.00 247 VAL A CA 1
ATOM 1987 C C . VAL A 1 247 ? -7.158 -5.754 32.867 1.00 54.00 247 VAL A C 1
ATOM 1989 O O . VAL A 1 247 ? -6.481 -6.537 32.197 1.00 54.00 247 VAL A O 1
ATOM 1992 N N . GLU A 1 248 ? -7.850 -6.152 33.936 1.00 56.22 248 GLU A N 1
ATOM 1993 C CA . GLU A 1 248 ? -7.983 -7.561 34.311 1.00 56.22 248 GLU A CA 1
ATOM 1994 C C . GLU A 1 248 ? -8.840 -8.312 33.277 1.00 56.22 248 GLU A C 1
ATOM 1996 O O . GLU A 1 248 ? -9.763 -7.748 32.689 1.00 56.22 248 GLU A O 1
ATOM 2001 N N . GLU A 1 249 ? -8.562 -9.604 33.048 1.00 57.34 249 GLU A N 1
ATOM 2002 C CA . GLU A 1 249 ? -9.291 -10.430 32.061 1.00 57.34 249 GLU A CA 1
ATOM 2003 C C . GLU A 1 249 ? -10.812 -10.489 32.317 1.00 57.34 249 GLU A C 1
ATOM 2005 O O . GLU A 1 249 ? -11.580 -10.766 31.397 1.00 57.34 249 GLU A O 1
ATOM 2010 N N . SER A 1 250 ? -11.245 -10.201 33.546 1.00 53.62 250 SER A N 1
ATOM 2011 C CA . SER A 1 250 ? -12.637 -10.144 34.004 1.00 53.62 250 SER A CA 1
ATOM 2012 C C . SER A 1 250 ? -13.395 -8.862 33.615 1.00 53.62 250 SER A C 1
ATOM 2014 O O . SER A 1 250 ? -14.617 -8.854 33.741 1.00 53.62 250 SER A O 1
ATOM 2016 N N . GLN A 1 251 ? -12.710 -7.811 33.139 1.00 60.47 251 GLN A N 1
ATOM 2017 C CA . GLN A 1 251 ? -13.271 -6.477 32.831 1.00 60.47 251 GLN A CA 1
ATOM 2018 C C . GLN A 1 251 ? -13.113 -6.070 31.351 1.00 60.47 251 GLN A C 1
ATOM 2020 O O . GLN A 1 251 ? -13.218 -4.897 31.002 1.00 60.47 251 GLN A O 1
ATOM 2025 N N . ILE A 1 252 ? -12.799 -7.017 30.459 1.00 69.00 252 ILE A N 1
ATOM 2026 C CA . ILE A 1 252 ? -12.601 -6.728 29.031 1.00 69.00 252 ILE A CA 1
ATOM 2027 C C . ILE A 1 252 ? -13.962 -6.607 28.343 1.00 69.00 252 ILE A C 1
ATOM 2029 O O . ILE A 1 252 ? -14.661 -7.608 28.174 1.00 69.00 252 ILE A O 1
ATOM 2033 N N . SER A 1 253 ? -14.295 -5.404 27.877 1.00 74.94 253 SER A N 1
ATOM 2034 C CA . SER A 1 253 ? -15.497 -5.161 27.077 1.00 74.94 253 SER A CA 1
ATOM 2035 C C . SER A 1 253 ? -15.269 -5.538 25.610 1.00 74.94 253 SER A C 1
ATOM 2037 O O . SER A 1 253 ? -16.069 -6.256 25.010 1.00 74.94 253 SER A O 1
ATOM 2039 N N . GLU A 1 254 ? -14.133 -5.131 25.037 1.00 83.19 254 GLU A N 1
ATOM 2040 C CA . GLU A 1 254 ? -13.782 -5.412 23.645 1.00 83.19 254 GLU A CA 1
ATOM 2041 C C . GLU A 1 254 ? -12.263 -5.538 23.455 1.00 83.19 254 GLU A C 1
ATOM 2043 O O . GLU A 1 254 ? -11.460 -4.892 24.130 1.00 83.19 254 GLU A O 1
ATOM 2048 N N . SER A 1 255 ? -11.829 -6.375 22.506 1.00 88.94 255 SER A N 1
ATOM 2049 C CA . SER A 1 255 ? -10.436 -6.347 22.053 1.00 88.94 255 SER A CA 1
ATOM 2050 C C . SER A 1 255 ? -10.308 -6.649 20.567 1.00 88.94 255 SER A C 1
ATOM 2052 O O . SER A 1 255 ? -10.957 -7.559 20.045 1.00 88.94 255 SER A O 1
ATOM 2054 N N . TYR A 1 256 ? -9.428 -5.912 19.891 1.00 91.75 256 TYR A N 1
ATOM 2055 C CA . TYR A 1 256 ? -9.176 -6.071 18.462 1.00 91.75 256 TYR A CA 1
ATOM 2056 C C . TYR A 1 256 ? -7.698 -5.893 18.115 1.00 91.75 256 TYR A C 1
ATOM 2058 O O . TYR A 1 256 ? -6.905 -5.325 18.872 1.00 91.75 256 TYR A O 1
ATOM 2066 N N . TYR A 1 257 ? -7.321 -6.430 16.956 1.00 93.12 257 TYR A N 1
ATOM 2067 C CA . TYR A 1 257 ? -5.979 -6.317 16.399 1.00 93.12 257 TYR A CA 1
ATOM 2068 C C . TYR A 1 257 ? -5.993 -5.338 15.237 1.00 93.12 257 TYR A C 1
ATOM 2070 O O . TYR A 1 257 ? -6.871 -5.429 14.385 1.00 93.12 257 TYR A O 1
ATOM 2078 N N . TYR A 1 258 ? -5.002 -4.457 15.163 1.00 93.69 258 TYR A N 1
ATOM 2079 C CA . TYR A 1 258 ? -4.921 -3.449 14.113 1.00 93.69 258 TYR A CA 1
ATOM 2080 C C . TYR A 1 258 ? -3.487 -3.232 13.626 1.00 93.69 258 TYR A C 1
ATOM 2082 O O . TYR A 1 258 ? -2.505 -3.548 14.312 1.00 93.69 258 TYR A O 1
ATOM 2090 N N . LEU A 1 259 ? -3.370 -2.700 12.408 1.00 93.25 259 LEU A N 1
ATOM 2091 C CA . LEU A 1 259 ? -2.134 -2.092 11.921 1.00 93.25 259 LEU A CA 1
ATOM 2092 C C . LEU A 1 259 ? -2.215 -0.580 12.113 1.00 93.25 259 LEU A C 1
ATOM 2094 O O . LEU A 1 259 ? -3.178 0.056 11.696 1.00 93.25 259 LEU A O 1
ATOM 2098 N N . ASP A 1 260 ? -1.192 -0.005 12.732 1.00 90.94 260 ASP A N 1
ATOM 2099 C CA . ASP A 1 260 ? -1.068 1.446 12.861 1.00 90.94 260 ASP A CA 1
ATOM 2100 C C . ASP A 1 260 ? -0.611 2.045 11.522 1.00 90.94 260 ASP A C 1
ATOM 2102 O O . ASP A 1 260 ? 0.395 1.611 10.948 1.00 90.94 260 ASP A O 1
ATOM 2106 N N . CYS A 1 261 ? -1.361 3.021 11.013 1.00 92.69 261 CYS A N 1
ATOM 2107 C CA . CYS A 1 261 ? -1.049 3.733 9.776 1.00 92.69 261 CYS A CA 1
ATOM 2108 C C . CYS A 1 261 ? -1.561 5.179 9.814 1.00 92.69 261 CYS A C 1
ATOM 2110 O O . CYS A 1 261 ? -2.049 5.660 10.840 1.00 92.69 261 CYS A O 1
ATOM 2112 N N . SER A 1 262 ? -1.419 5.902 8.703 1.00 92.62 262 SER A N 1
ATOM 2113 C CA . SER A 1 262 ? -2.044 7.213 8.541 1.00 92.62 262 SER A CA 1
ATOM 2114 C C . SER A 1 262 ? -2.973 7.230 7.338 1.00 92.62 262 SER A C 1
ATOM 2116 O O . SER A 1 262 ? -2.656 6.672 6.288 1.00 92.62 262 SER A O 1
ATOM 2118 N N . LEU A 1 263 ? -4.111 7.894 7.504 1.00 93.12 263 LEU A N 1
ATOM 2119 C CA . LEU A 1 263 ? -5.142 8.028 6.493 1.00 93.12 263 LEU A CA 1
ATOM 2120 C C . LEU A 1 263 ? -5.170 9.460 5.965 1.00 93.12 263 LEU A C 1
ATOM 2122 O O . LEU A 1 263 ? -5.102 10.428 6.716 1.00 93.12 263 LEU A O 1
ATOM 2126 N N . TYR A 1 264 ? -5.289 9.579 4.654 1.00 92.50 264 TYR A N 1
ATOM 2127 C CA . TYR A 1 264 ? -5.539 10.812 3.939 1.00 92.50 264 TYR A CA 1
ATOM 2128 C C . TYR A 1 264 ? -6.954 10.785 3.371 1.00 92.50 264 TYR A C 1
ATOM 2130 O O . TYR A 1 264 ? -7.391 9.783 2.799 1.00 92.50 264 TYR A O 1
ATOM 2138 N N . THR A 1 265 ? -7.643 11.917 3.443 1.00 89.81 265 THR A N 1
ATOM 2139 C CA . THR A 1 265 ? -8.819 12.174 2.611 1.00 89.81 265 THR A CA 1
ATOM 2140 C C . THR A 1 265 ? -8.669 13.525 1.930 1.00 89.81 265 THR A C 1
ATOM 2142 O O . THR A 1 265 ? -7.978 14.410 2.436 1.00 89.81 265 THR A O 1
ATOM 2145 N N . ILE A 1 266 ? -9.340 13.728 0.792 1.00 84.81 266 ILE A N 1
ATOM 2146 C CA . ILE A 1 266 ? -9.232 14.996 0.051 1.00 84.81 266 ILE A CA 1
ATOM 2147 C C . ILE A 1 266 ? -9.661 16.208 0.896 1.00 84.81 266 ILE A C 1
ATOM 2149 O O . ILE A 1 266 ? -9.168 17.316 0.694 1.00 84.81 266 ILE A O 1
ATOM 2153 N N . LYS A 1 267 ? -10.532 15.998 1.894 1.00 81.25 267 LYS A N 1
ATOM 2154 C CA . LYS A 1 267 ? -10.973 17.036 2.836 1.00 81.25 267 LYS A CA 1
ATOM 2155 C C . LYS A 1 267 ? -9.798 17.635 3.612 1.00 81.25 267 LYS A C 1
ATOM 2157 O O . LYS A 1 267 ? -9.785 18.838 3.861 1.00 81.25 267 LYS A O 1
ATOM 2162 N N . ASN A 1 268 ? -8.778 16.832 3.908 1.00 78.56 268 ASN A N 1
ATOM 2163 C CA . ASN A 1 268 ? -7.575 17.279 4.601 1.00 78.56 268 ASN A CA 1
ATOM 2164 C C . ASN A 1 268 ? -6.807 18.322 3.764 1.00 78.56 268 ASN A C 1
ATOM 2166 O O . ASN A 1 268 ? -6.167 19.210 4.323 1.00 78.56 268 ASN A O 1
ATOM 2170 N N . LEU A 1 269 ? -6.902 18.267 2.428 1.00 76.19 269 LEU A N 1
ATOM 2171 C CA . LEU A 1 269 ? -6.257 19.227 1.521 1.00 76.19 269 LEU A CA 1
ATOM 2172 C C . LEU A 1 269 ? -6.999 20.567 1.425 1.00 76.19 269 LEU A C 1
ATOM 2174 O O . LEU A 1 269 ? -6.357 21.608 1.307 1.00 76.19 269 LEU A O 1
ATOM 2178 N N . ILE A 1 270 ? -8.333 20.543 1.496 1.00 71.12 270 ILE A N 1
ATOM 2179 C CA . ILE A 1 270 ? -9.195 21.741 1.530 1.00 71.12 270 ILE A CA 1
ATOM 2180 C C . ILE A 1 270 ? -8.879 22.564 2.794 1.00 71.12 270 ILE A C 1
ATOM 2182 O O . ILE A 1 270 ? -8.765 23.792 2.736 1.00 71.12 270 ILE A O 1
ATOM 2186 N N . GLY A 1 271 ? -8.628 21.869 3.913 1.00 63.56 271 GLY A N 1
ATOM 2187 C CA . GLY A 1 271 ? -8.303 22.459 5.211 1.00 63.56 271 GLY A CA 1
ATOM 2188 C C . GLY A 1 271 ? -9.441 23.305 5.798 1.00 63.56 271 GLY A C 1
ATOM 2189 O O . GLY A 1 271 ? -10.460 23.551 5.162 1.00 63.56 271 GLY A O 1
ATOM 2190 N N . THR A 1 272 ? -9.258 23.791 7.027 1.00 57.81 272 THR A N 1
ATOM 2191 C CA . THR A 1 272 ? -10.198 24.713 7.699 1.00 57.81 272 THR A CA 1
ATOM 2192 C C . THR A 1 272 ? -10.078 26.164 7.213 1.00 57.81 272 THR A C 1
ATOM 2194 O O . THR A 1 272 ? -10.937 26.990 7.497 1.00 57.81 272 THR A O 1
ATOM 2197 N N . GLU A 1 273 ? -9.018 26.484 6.465 1.00 61.94 273 GLU A N 1
ATOM 2198 C CA . GLU A 1 273 ? -8.658 27.847 6.047 1.00 61.94 273 GLU A CA 1
ATOM 2199 C C . GLU A 1 273 ? -9.286 28.279 4.701 1.00 61.94 273 GLU A C 1
ATOM 2201 O O . GLU A 1 273 ? -8.941 29.343 4.192 1.00 61.94 273 GLU A O 1
ATOM 2206 N N . ASN A 1 274 ? -10.163 27.470 4.084 1.00 59.44 274 ASN A N 1
ATOM 2207 C CA . ASN A 1 274 ? -10.852 27.763 2.808 1.00 59.44 274 ASN A CA 1
ATOM 2208 C C . ASN A 1 274 ? -9.940 28.183 1.626 1.00 59.44 274 ASN A C 1
ATOM 2210 O O . ASN A 1 274 ? -10.397 28.805 0.665 1.00 59.44 274 ASN A O 1
ATOM 2214 N N . ARG A 1 275 ? -8.639 27.851 1.650 1.00 64.19 275 ARG A N 1
ATOM 2215 C CA . ARG A 1 275 ? -7.690 28.258 0.588 1.00 64.19 275 ARG A CA 1
ATOM 2216 C C . ARG A 1 275 ? -7.929 27.503 -0.722 1.00 64.19 275 ARG A C 1
ATOM 2218 O O . ARG A 1 275 ? -7.808 28.084 -1.802 1.00 64.19 275 ARG A O 1
ATOM 2225 N N . LEU A 1 276 ? -8.296 26.228 -0.619 1.00 69.12 276 LEU A N 1
ATOM 2226 C CA . LEU A 1 276 ? -8.859 25.431 -1.705 1.00 69.12 276 LEU A CA 1
ATOM 2227 C C . LEU A 1 276 ? -10.346 25.253 -1.417 1.00 69.12 276 LEU A C 1
ATOM 2229 O O . LEU A 1 276 ? -10.693 24.634 -0.422 1.00 69.12 276 LEU A O 1
ATOM 2233 N N . THR A 1 277 ? -11.218 25.810 -2.255 1.00 69.56 277 THR A N 1
ATOM 2234 C CA . THR A 1 277 ? -12.661 25.568 -2.153 1.00 69.56 277 THR A CA 1
ATOM 2235 C C . THR A 1 277 ? -13.008 24.222 -2.798 1.00 69.56 277 THR A C 1
ATOM 2237 O O . THR A 1 277 ? -12.294 23.795 -3.709 1.00 69.56 277 THR A O 1
ATOM 2240 N N . PRO A 1 278 ? -14.095 23.545 -2.379 1.00 68.69 278 PRO A N 1
ATOM 2241 C CA . PRO A 1 278 ? -14.538 22.294 -3.001 1.00 68.69 278 PRO A CA 1
ATOM 2242 C C . PRO A 1 278 ? -14.711 22.392 -4.525 1.00 68.69 278 PRO A C 1
ATOM 2244 O O . PRO A 1 278 ? -14.419 21.443 -5.239 1.00 68.69 278 PRO A O 1
ATOM 2247 N N . GLU A 1 279 ? -15.099 23.565 -5.030 1.00 72.19 279 GLU A N 1
ATOM 2248 C CA . GLU A 1 279 ? -15.242 23.877 -6.463 1.00 72.19 279 GLU A CA 1
ATOM 2249 C C . GLU A 1 279 ? -13.918 23.829 -7.242 1.00 72.19 279 GLU A C 1
ATOM 2251 O O . GLU A 1 279 ? -13.914 23.668 -8.459 1.00 72.19 279 GLU A O 1
ATOM 2256 N N . LYS A 1 280 ? -12.786 24.006 -6.550 1.00 70.75 280 LYS A N 1
ATOM 2257 C CA . LYS A 1 280 ? -11.435 23.959 -7.128 1.00 70.75 280 LYS A CA 1
ATOM 2258 C C . LYS A 1 280 ? -10.823 22.565 -7.063 1.00 70.75 280 LYS A C 1
ATOM 2260 O O . LYS A 1 280 ? -9.724 22.370 -7.583 1.00 70.75 280 LYS A O 1
ATOM 2265 N N . LEU A 1 281 ? -11.482 21.617 -6.394 1.00 67.38 281 LEU A N 1
ATOM 2266 C CA . LEU A 1 281 ? -11.031 20.238 -6.397 1.00 67.38 281 LEU A CA 1
ATOM 2267 C C . LEU A 1 281 ? -11.393 19.591 -7.728 1.00 67.38 281 LEU A C 1
ATOM 2269 O O . LEU A 1 281 ? -12.499 19.788 -8.233 1.00 67.38 281 LEU A O 1
ATOM 2273 N N . PRO A 1 282 ? -10.476 18.810 -8.306 1.00 62.06 282 PRO A N 1
ATOM 2274 C CA . PRO A 1 282 ? -10.791 18.120 -9.532 1.00 62.06 282 PRO A CA 1
ATOM 2275 C C . PRO A 1 282 ? -11.889 17.074 -9.283 1.00 62.06 282 PRO A C 1
ATOM 2277 O O . PRO A 1 282 ? -11.839 16.302 -8.325 1.00 62.06 282 PRO A O 1
ATOM 2280 N N . LEU A 1 283 ? -12.895 17.078 -10.157 1.00 54.88 283 LEU A N 1
ATOM 2281 C CA . LEU A 1 283 ? -14.009 16.133 -10.164 1.00 54.88 283 LEU A CA 1
ATOM 2282 C C . LEU A 1 283 ? -13.546 14.820 -10.824 1.00 54.88 283 LEU A C 1
ATOM 2284 O O . LEU A 1 283 ? -13.814 14.608 -12.005 1.00 54.88 283 LEU A O 1
ATOM 2288 N N . PHE A 1 284 ? -12.801 13.978 -10.102 1.00 53.88 284 PHE A N 1
ATOM 2289 C CA . PHE A 1 284 ? -12.380 12.643 -10.568 1.00 53.88 284 PHE A CA 1
ATOM 2290 C C . PHE A 1 284 ? -13.070 11.503 -9.790 1.00 53.88 284 PHE A C 1
ATOM 2292 O O . PHE A 1 284 ? -13.067 11.521 -8.538 1.00 53.88 284 PHE A O 1
#